Protein AF-A0A9P1M5M7-F1 (afdb_monomer_lite)

Radius of gyration: 21.85 Å; chains: 1; bounding box: 54×43×68 Å

Sequence (202 aa):
MRKALFPLHQNLRLGGKLPSLDMPHHPHPKEWIPYREGVTISRPKGKTGSPSTRVTLHFATETTTTPEAVHPLPHAPRAATTGASPSAAAPPSPPSSQRAHTRTATTSASAPRSAASPCPAPSPGKIPDFKHLLVVFGGPKGIEYAAGNDPELGKMLQEGTKTRELFDHWINVLPGQGSRTIRTEEAMFIGLTALGGLFESS

Structure (mmCIF, N/CA/C/O backbone):
data_AF-A0A9P1M5M7-F1
#
_entry.id   AF-A0A9P1M5M7-F1
#
loop_
_atom_site.group_PDB
_atom_site.id
_atom_site.type_symbol
_atom_site.label_atom_id
_atom_site.label_alt_id
_atom_site.label_comp_id
_atom_site.label_asym_id
_atom_site.label_entity_id
_atom_site.label_seq_id
_atom_site.pdbx_PDB_ins_code
_atom_site.Cartn_x
_atom_site.Cartn_y
_atom_site.Cartn_z
_atom_site.occupancy
_atom_site.B_iso_or_equiv
_atom_site.auth_seq_id
_atom_site.auth_comp_id
_atom_site.auth_asym_id
_atom_site.auth_atom_id
_atom_site.pdbx_PDB_model_num
ATOM 1 N N . MET A 1 1 ? 12.495 6.057 -15.880 1.00 78.81 1 MET A N 1
ATOM 2 C CA . MET A 1 1 ? 11.013 6.114 -15.858 1.00 78.81 1 MET A CA 1
ATOM 3 C C . MET A 1 1 ? 10.432 7.202 -14.956 1.00 78.81 1 MET A C 1
ATOM 5 O O . MET A 1 1 ? 9.621 7.964 -15.457 1.00 78.81 1 MET A O 1
ATOM 9 N N . ARG A 1 2 ? 10.839 7.349 -13.680 1.00 81.06 2 ARG A N 1
ATOM 10 C CA . ARG A 1 2 ? 10.234 8.344 -12.757 1.00 81.06 2 ARG A CA 1
ATOM 11 C C . ARG A 1 2 ? 10.158 9.772 -13.326 1.00 81.06 2 ARG A C 1
ATOM 13 O O . ARG A 1 2 ? 9.088 10.356 -13.305 1.00 81.06 2 ARG A O 1
ATOM 20 N N . LYS A 1 3 ? 11.249 10.276 -13.920 1.00 79.62 3 LYS A N 1
ATOM 21 C CA . LYS A 1 3 ? 11.306 11.612 -14.554 1.00 79.62 3 LYS A CA 1
ATOM 22 C C . LYS A 1 3 ? 10.351 11.795 -15.747 1.00 79.62 3 LYS A C 1
ATOM 24 O O . LYS A 1 3 ? 10.014 12.923 -16.064 1.00 79.62 3 LYS A O 1
ATOM 29 N N . ALA A 1 4 ? 9.978 10.708 -16.426 1.00 79.75 4 ALA A N 1
ATOM 30 C CA . ALA A 1 4 ? 9.105 10.749 -17.600 1.00 79.75 4 ALA A CA 1
ATOM 31 C C . ALA A 1 4 ? 7.619 10.636 -17.222 1.00 79.75 4 ALA A C 1
ATOM 33 O O . ALA A 1 4 ? 6.779 11.224 -17.889 1.00 79.75 4 ALA A O 1
ATOM 34 N N . LEU A 1 5 ? 7.303 9.886 -16.159 1.00 81.75 5 LEU A N 1
ATOM 35 C CA . LEU A 1 5 ? 5.926 9.666 -15.697 1.00 81.75 5 LEU A CA 1
ATOM 36 C C . LEU A 1 5 ? 5.452 10.718 -14.692 1.00 81.75 5 LEU A C 1
ATOM 38 O O . LEU A 1 5 ? 4.265 11.017 -14.637 1.00 81.75 5 LEU A O 1
ATOM 42 N N . PHE A 1 6 ? 6.365 11.267 -13.888 1.00 82.06 6 PHE A N 1
ATOM 43 C CA . PHE A 1 6 ? 6.026 12.197 -12.820 1.00 82.06 6 PHE A CA 1
ATOM 44 C C . PHE A 1 6 ? 6.745 13.530 -13.041 1.00 82.06 6 PHE A C 1
ATOM 46 O O . PHE A 1 6 ? 7.976 13.573 -12.923 1.00 82.06 6 PHE A O 1
ATOM 53 N N . PRO A 1 7 ? 6.013 14.622 -13.341 1.00 84.44 7 PRO A N 1
ATOM 54 C CA . PRO A 1 7 ? 6.603 15.952 -13.317 1.00 84.44 7 PRO A CA 1
ATOM 55 C C . PRO A 1 7 ? 7.120 16.263 -11.908 1.00 84.44 7 PRO A C 1
ATOM 57 O O . PRO A 1 7 ? 6.637 15.719 -10.909 1.00 84.44 7 PRO A O 1
ATOM 60 N N . LEU A 1 8 ? 8.126 17.135 -11.816 1.00 82.25 8 LEU A N 1
ATOM 61 C CA . LEU A 1 8 ? 8.702 17.506 -10.528 1.00 82.25 8 LEU A CA 1
ATOM 62 C C . LEU A 1 8 ? 7.643 18.224 -9.680 1.00 82.25 8 LEU A C 1
ATOM 64 O O . LEU A 1 8 ? 7.280 19.361 -9.959 1.00 82.25 8 LEU A O 1
ATOM 68 N N . HIS A 1 9 ? 7.164 17.553 -8.635 1.00 87.62 9 HIS A N 1
ATOM 69 C CA . HIS A 1 9 ? 6.161 18.090 -7.724 1.00 87.62 9 HIS A CA 1
ATOM 70 C C . HIS A 1 9 ? 6.786 18.423 -6.367 1.00 87.62 9 HIS A C 1
ATOM 72 O O . HIS A 1 9 ? 7.581 17.642 -5.838 1.00 87.62 9 HIS A O 1
ATOM 78 N N . GLN A 1 10 ? 6.389 19.544 -5.757 1.00 89.75 10 GLN A N 1
ATOM 79 C CA . GLN A 1 10 ? 6.934 19.996 -4.471 1.00 89.75 10 GLN A CA 1
ATOM 80 C C . GLN A 1 10 ? 6.769 18.938 -3.366 1.00 89.75 10 GLN A C 1
ATOM 82 O O . GLN A 1 10 ? 7.728 18.645 -2.652 1.00 89.75 10 GLN A O 1
ATOM 87 N N . ASN A 1 11 ? 5.602 18.285 -3.304 1.00 88.06 11 ASN A N 1
ATOM 88 C CA . ASN A 1 11 ? 5.329 17.202 -2.344 1.00 88.06 11 ASN A CA 1
ATOM 89 C C . ASN A 1 11 ? 6.217 15.959 -2.542 1.00 88.06 11 ASN A C 1
ATOM 91 O O . ASN A 1 11 ? 6.407 15.193 -1.605 1.00 88.06 11 ASN A O 1
ATOM 95 N N . LEU A 1 12 ? 6.783 15.754 -3.737 1.00 84.94 12 LEU A N 1
ATOM 96 C CA . LEU A 1 12 ? 7.633 14.600 -4.056 1.00 84.94 12 LEU A CA 1
ATOM 97 C C . LEU A 1 12 ? 9.129 14.946 -4.072 1.00 84.94 12 LEU A C 1
ATOM 99 O O . LEU A 1 12 ? 9.956 14.065 -4.307 1.00 84.94 12 LEU A O 1
ATOM 103 N N . ARG A 1 13 ? 9.504 16.199 -3.770 1.00 86.44 13 ARG A N 1
ATOM 104 C CA . ARG A 1 13 ? 10.898 16.677 -3.802 1.00 86.44 13 ARG A CA 1
ATOM 105 C C . ARG A 1 13 ? 11.839 15.841 -2.931 1.00 86.44 13 ARG A C 1
ATOM 107 O O . ARG A 1 13 ? 13.005 15.675 -3.273 1.00 86.44 13 ARG A O 1
ATOM 114 N N . LEU A 1 14 ? 11.339 15.322 -1.810 1.00 88.00 14 LEU A N 1
ATOM 115 C CA . LEU A 1 14 ? 12.104 14.492 -0.876 1.00 88.00 14 LEU A CA 1
ATOM 116 C C . LEU A 1 14 ? 11.835 12.989 -1.034 1.00 88.00 14 LEU A C 1
ATOM 118 O O . LEU A 1 14 ? 12.429 12.200 -0.306 1.00 88.00 14 LEU A O 1
ATOM 122 N N . GLY A 1 15 ? 11.001 12.570 -1.995 1.00 82.69 15 GLY A N 1
ATOM 123 C CA . GLY A 1 15 ? 10.641 11.160 -2.183 1.00 82.69 15 GLY A CA 1
ATOM 124 C C . GLY A 1 15 ? 11.840 10.258 -2.495 1.00 82.69 15 GLY A C 1
ATOM 125 O O . GLY A 1 15 ? 11.826 9.079 -2.167 1.00 82.69 15 GLY A O 1
ATOM 126 N N . GLY A 1 16 ? 12.919 10.818 -3.054 1.00 81.94 16 GLY A N 1
ATOM 127 C CA . GLY A 1 16 ? 14.178 10.099 -3.277 1.00 81.94 16 GLY A CA 1
ATOM 128 C C . GLY A 1 16 ? 14.981 9.776 -2.009 1.00 81.94 16 GLY A C 1
ATOM 129 O O . GLY A 1 16 ? 15.957 9.047 -2.113 1.00 81.94 16 GLY A O 1
ATOM 130 N N . LYS A 1 17 ? 14.600 10.310 -0.838 1.00 86.62 17 LYS A N 1
ATOM 131 C CA . LYS A 1 17 ? 15.219 9.982 0.460 1.00 86.62 17 LYS A CA 1
ATOM 132 C C . LYS A 1 17 ? 14.562 8.790 1.159 1.00 86.62 17 LYS A C 1
ATOM 134 O O . LYS A 1 17 ? 15.064 8.348 2.187 1.00 86.62 17 LYS A O 1
ATOM 139 N N . LEU A 1 18 ? 13.424 8.320 0.649 1.00 86.56 18 LEU A N 1
ATOM 140 C CA . LEU A 1 18 ? 12.777 7.120 1.166 1.00 86.56 18 LEU A CA 1
ATOM 141 C C . LEU A 1 18 ? 13.664 5.898 0.892 1.00 86.56 18 LEU A C 1
ATOM 143 O O . LEU A 1 18 ? 14.396 5.903 -0.102 1.00 86.56 18 LEU A O 1
ATOM 147 N N . PRO A 1 19 ? 13.602 4.858 1.743 1.00 86.06 19 PRO A N 1
ATOM 148 C CA . PRO A 1 19 ? 14.315 3.617 1.481 1.00 86.06 19 PRO A CA 1
ATOM 149 C C . PRO A 1 19 ? 13.947 3.090 0.091 1.00 86.06 19 PRO A C 1
ATOM 151 O O . PRO A 1 19 ? 12.776 3.061 -0.297 1.00 86.06 19 PRO A O 1
ATOM 154 N N . SER A 1 20 ? 14.966 2.711 -0.676 1.00 83.94 20 SER A N 1
ATOM 155 C CA . SER A 1 20 ? 14.767 2.128 -1.997 1.00 83.94 20 SER A CA 1
ATOM 156 C C . SER A 1 20 ? 14.040 0.794 -1.861 1.00 83.94 20 SER A C 1
ATOM 158 O O . SER A 1 20 ? 14.472 -0.076 -1.111 1.00 83.94 20 SER A O 1
ATOM 160 N N . LEU A 1 21 ? 12.950 0.630 -2.607 1.00 81.75 21 LEU A N 1
ATOM 161 C CA . LEU A 1 21 ? 12.319 -0.670 -2.797 1.00 81.75 21 LEU A CA 1
ATOM 162 C C . LEU A 1 21 ? 13.094 -1.410 -3.882 1.00 81.75 21 LEU A C 1
ATOM 164 O O . LEU A 1 21 ? 12.990 -1.052 -5.059 1.00 81.75 21 LEU A O 1
ATOM 168 N N . ASP A 1 22 ? 13.886 -2.394 -3.476 1.00 80.38 22 ASP A N 1
ATOM 169 C CA . ASP A 1 22 ? 14.553 -3.297 -4.403 1.00 80.38 22 ASP A CA 1
ATOM 170 C C . ASP A 1 22 ? 13.546 -4.358 -4.849 1.00 80.38 22 ASP A C 1
ATOM 172 O O . ASP A 1 22 ? 13.142 -5.230 -4.081 1.00 80.38 22 ASP A O 1
ATOM 176 N N . MET A 1 23 ? 13.021 -4.187 -6.058 1.00 81.94 23 MET A N 1
ATOM 177 C CA . MET A 1 23 ? 11.996 -5.059 -6.618 1.00 81.94 23 MET A CA 1
ATOM 178 C C . MET A 1 23 ? 12.546 -5.719 -7.879 1.00 81.94 23 MET A C 1
ATOM 180 O O . MET A 1 23 ? 13.313 -5.074 -8.585 1.00 81.94 23 MET A O 1
ATOM 184 N N . PRO A 1 24 ? 12.101 -6.930 -8.256 1.00 77.44 24 PRO A N 1
ATOM 185 C CA . PRO A 1 24 ? 12.607 -7.630 -9.446 1.00 77.44 24 PRO A CA 1
ATOM 186 C C . PRO A 1 24 ? 12.514 -6.831 -10.762 1.00 77.44 24 PRO A C 1
ATOM 188 O O . PRO A 1 24 ? 13.262 -7.071 -11.701 1.00 77.44 24 PRO A O 1
ATOM 191 N N . HIS A 1 25 ? 11.601 -5.857 -10.838 1.00 78.38 25 HIS A N 1
ATOM 192 C CA . HIS A 1 25 ? 11.443 -4.945 -11.977 1.00 78.38 25 HIS A CA 1
ATOM 193 C C . HIS A 1 25 ? 12.266 -3.641 -11.854 1.00 78.38 25 HIS A C 1
ATOM 195 O O . HIS A 1 25 ? 12.124 -2.732 -12.675 1.00 78.38 25 HIS A O 1
ATOM 201 N N . HIS A 1 26 ? 13.135 -3.538 -10.845 1.00 82.81 26 HIS A N 1
ATOM 202 C CA . HIS A 1 26 ? 14.138 -2.490 -10.632 1.00 82.81 26 HIS A CA 1
ATOM 203 C C . HIS A 1 26 ? 15.566 -3.056 -10.802 1.00 82.81 26 HIS A C 1
ATOM 205 O O . HIS A 1 26 ? 16.378 -2.929 -9.887 1.00 82.81 26 HIS A O 1
ATOM 211 N N . PRO A 1 27 ? 15.902 -3.666 -11.955 1.00 79.75 27 PRO A N 1
ATOM 212 C CA . PRO A 1 27 ? 17.187 -4.335 -12.125 1.00 79.75 27 PRO A CA 1
ATOM 213 C C . PRO A 1 27 ? 18.348 -3.350 -12.025 1.00 79.75 27 PRO A C 1
ATOM 215 O O . PRO A 1 27 ? 18.258 -2.188 -12.451 1.00 79.75 27 PRO A O 1
ATOM 218 N N . HIS A 1 28 ? 19.488 -3.849 -11.556 1.00 82.44 28 HIS A N 1
ATOM 219 C CA . HIS A 1 28 ? 20.738 -3.123 -11.720 1.00 82.44 28 HIS A CA 1
ATOM 220 C C . HIS A 1 28 ? 21.061 -2.991 -13.227 1.00 82.44 28 HIS A C 1
ATOM 222 O O . HIS A 1 28 ? 20.794 -3.917 -13.989 1.00 82.44 28 HIS A O 1
ATOM 228 N N . PRO A 1 29 ? 21.683 -1.898 -13.719 1.00 81.88 29 PRO A N 1
ATOM 229 C CA . PRO A 1 29 ? 21.939 -1.717 -15.158 1.00 81.88 29 PRO A CA 1
ATOM 230 C C . PRO A 1 29 ? 22.727 -2.840 -15.851 1.00 81.88 29 PRO A C 1
ATOM 232 O O . PRO A 1 29 ? 22.650 -2.981 -17.067 1.00 81.88 29 PRO A O 1
ATOM 235 N N . LYS A 1 30 ? 23.507 -3.608 -15.082 1.00 84.50 30 LYS A N 1
ATOM 236 C CA . LYS A 1 30 ? 24.303 -4.750 -15.565 1.00 84.50 30 LYS A CA 1
ATOM 237 C C . LYS A 1 30 ? 23.548 -6.081 -15.530 1.00 84.50 30 LYS A C 1
ATOM 239 O O . LYS A 1 30 ? 24.050 -7.066 -16.051 1.00 84.50 30 LYS A O 1
ATOM 244 N N . GLU A 1 31 ? 22.397 -6.118 -14.877 1.00 86.25 31 GLU A N 1
ATOM 245 C CA . GLU A 1 31 ? 21.597 -7.320 -14.715 1.00 86.25 31 GLU A CA 1
ATOM 246 C C . GLU A 1 31 ? 20.654 -7.470 -15.907 1.00 86.25 31 GLU A C 1
ATOM 248 O O . GLU A 1 31 ? 19.926 -6.542 -16.291 1.00 86.25 31 GLU A O 1
ATOM 253 N N . TRP A 1 32 ? 20.678 -8.647 -16.523 1.00 85.94 32 TRP A N 1
ATOM 254 C CA . TRP A 1 32 ? 19.699 -8.979 -17.538 1.00 85.94 32 TRP A CA 1
ATOM 255 C C . TRP A 1 32 ? 18.431 -9.531 -16.892 1.00 85.94 32 TRP A C 1
ATOM 257 O O . TRP A 1 32 ? 18.488 -10.405 -16.033 1.00 85.94 32 TRP A O 1
ATOM 267 N N . ILE A 1 33 ? 17.284 -9.020 -17.344 1.00 85.81 33 ILE A N 1
ATOM 268 C CA . ILE A 1 33 ? 15.970 -9.539 -16.974 1.00 85.81 33 ILE A CA 1
ATOM 269 C C . ILE A 1 33 ? 15.095 -9.611 -18.232 1.00 85.81 33 ILE A C 1
ATOM 271 O O . ILE A 1 33 ? 15.141 -8.675 -19.044 1.00 85.81 33 ILE A O 1
ATOM 275 N N . PRO A 1 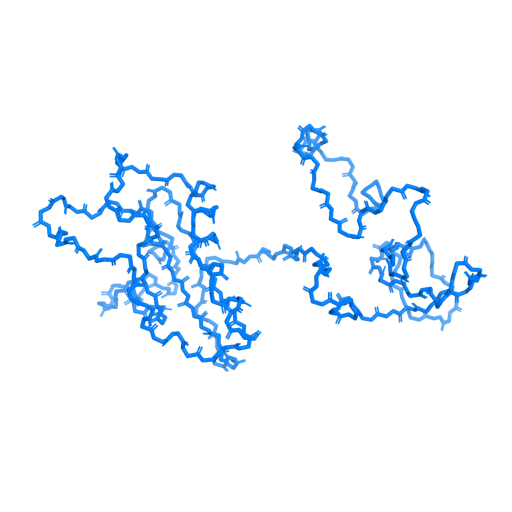34 ? 14.293 -10.678 -18.390 1.00 86.12 34 PRO A N 1
ATOM 276 C CA . PRO A 1 34 ? 13.466 -10.893 -19.577 1.00 86.12 34 PRO A CA 1
ATOM 277 C C . PRO A 1 34 ? 12.271 -9.938 -19.649 1.00 86.12 34 PRO A C 1
ATOM 279 O O . PRO A 1 34 ? 11.802 -9.629 -20.738 1.00 86.12 34 PRO A O 1
ATOM 282 N N . TYR A 1 35 ? 11.786 -9.429 -18.515 1.00 86.75 35 TYR A N 1
ATOM 283 C CA . TYR A 1 35 ? 10.668 -8.485 -18.465 1.00 86.75 35 TYR A CA 1
ATOM 284 C C . TYR A 1 35 ? 11.143 -7.126 -17.977 1.00 86.75 35 TYR A C 1
ATOM 286 O O . TYR A 1 35 ? 11.762 -7.032 -16.922 1.00 86.75 35 TYR A O 1
ATOM 294 N N . ARG A 1 36 ? 10.853 -6.059 -18.723 1.00 86.62 36 ARG A N 1
ATOM 295 C CA . ARG A 1 36 ? 11.263 -4.694 -18.372 1.00 86.62 36 ARG A CA 1
ATOM 296 C C . ARG A 1 36 ? 10.111 -3.720 -18.513 1.00 86.62 36 ARG A C 1
ATOM 298 O O . ARG A 1 36 ? 9.317 -3.796 -19.443 1.00 86.62 36 ARG A O 1
ATOM 305 N N . GLU A 1 37 ? 10.075 -2.753 -17.612 1.00 87.25 37 GLU A N 1
ATOM 306 C CA . GLU A 1 37 ? 9.127 -1.649 -17.675 1.00 87.25 37 GLU A CA 1
ATOM 307 C C . GLU A 1 37 ? 9.673 -0.532 -18.578 1.00 87.25 37 GLU A C 1
ATOM 309 O O . GLU A 1 37 ? 10.835 -0.122 -18.476 1.00 87.25 37 GLU A O 1
ATOM 314 N N . GLY A 1 38 ? 8.822 -0.034 -19.470 1.00 87.31 38 GLY A N 1
ATOM 315 C CA . GLY A 1 38 ? 9.121 1.017 -20.434 1.00 87.31 38 GLY A CA 1
ATOM 316 C C . GLY A 1 38 ? 8.071 2.124 -20.426 1.00 87.31 38 GLY A C 1
ATOM 317 O O . GLY A 1 38 ? 6.992 1.992 -19.852 1.00 87.31 38 GLY A O 1
ATOM 318 N N . VAL A 1 39 ? 8.394 3.245 -21.073 1.00 87.31 39 VAL A N 1
ATOM 319 C CA . VAL A 1 39 ? 7.461 4.358 -21.294 1.00 87.31 39 VAL A CA 1
ATOM 320 C C . VAL A 1 39 ? 7.464 4.706 -22.774 1.00 87.31 39 VAL A C 1
ATOM 322 O O . VAL A 1 39 ? 8.525 4.859 -23.377 1.00 87.31 39 VAL A O 1
ATOM 325 N N . THR A 1 40 ? 6.282 4.846 -23.364 1.00 85.06 40 THR A N 1
ATOM 326 C CA . THR A 1 40 ? 6.131 5.257 -24.764 1.00 85.06 40 THR A CA 1
ATOM 327 C C . THR A 1 40 ? 6.568 6.716 -24.951 1.00 85.06 40 THR A C 1
ATOM 329 O O . THR A 1 40 ? 6.046 7.599 -24.268 1.00 85.06 40 THR A O 1
ATOM 332 N N . ILE A 1 41 ? 7.480 6.990 -25.887 1.00 79.69 41 ILE A N 1
ATOM 333 C CA . ILE A 1 41 ? 8.063 8.333 -26.097 1.00 79.69 41 ILE A CA 1
ATOM 334 C C . ILE A 1 41 ? 7.267 9.146 -27.130 1.00 79.69 41 ILE A C 1
ATOM 336 O O . ILE A 1 41 ? 7.089 10.350 -26.974 1.00 79.69 41 ILE A O 1
ATOM 340 N N . SER A 1 42 ? 6.755 8.502 -28.180 1.00 69.75 42 SER A N 1
ATOM 341 C CA . SER A 1 42 ? 5.966 9.155 -29.227 1.00 69.75 42 SER A CA 1
ATOM 342 C C . SER A 1 42 ? 5.033 8.163 -29.921 1.00 69.75 42 SER A C 1
ATOM 344 O O . SER A 1 42 ? 5.255 6.951 -29.893 1.00 69.75 42 SER A O 1
ATOM 346 N N . ARG A 1 43 ? 3.961 8.678 -30.534 1.00 65.25 43 ARG A N 1
ATOM 347 C CA . ARG A 1 43 ? 3.011 7.871 -31.306 1.00 65.25 43 ARG A CA 1
ATOM 348 C C . ARG A 1 43 ? 3.465 7.798 -32.770 1.00 65.25 43 ARG A C 1
ATOM 350 O O . ARG A 1 43 ? 3.452 8.831 -33.440 1.00 65.25 43 ARG A O 1
ATOM 357 N N . PRO A 1 44 ? 3.811 6.618 -33.312 1.00 61.06 44 PRO A N 1
ATOM 358 C CA . PRO A 1 44 ? 3.983 6.472 -34.754 1.00 61.06 44 PRO A CA 1
ATOM 359 C C . PRO A 1 44 ? 2.630 6.647 -35.468 1.00 61.06 44 PRO A C 1
ATOM 361 O O . PRO A 1 44 ? 1.596 6.165 -34.990 1.00 61.06 44 PRO A O 1
ATOM 364 N N . LYS A 1 45 ? 2.621 7.353 -36.610 1.00 56.78 45 LYS A N 1
ATOM 365 C CA . LYS A 1 45 ? 1.406 7.574 -37.419 1.00 56.78 45 LYS A CA 1
ATOM 366 C C . LYS A 1 45 ? 0.750 6.224 -37.755 1.00 56.78 45 LYS A C 1
ATOM 368 O O . LYS A 1 45 ? 1.418 5.325 -38.250 1.00 56.78 45 LYS A O 1
ATOM 373 N N . GLY A 1 46 ? -0.548 6.089 -37.475 1.00 59.12 46 GLY A N 1
ATOM 374 C CA . GLY A 1 46 ? -1.344 4.904 -37.830 1.00 59.12 46 GLY A CA 1
ATOM 375 C C . GLY A 1 46 ? -1.439 3.790 -36.778 1.00 59.12 46 GLY A C 1
ATOM 376 O O . GLY A 1 46 ? -2.194 2.850 -36.995 1.00 59.12 46 GLY A O 1
ATOM 377 N N . LYS A 1 47 ? -0.751 3.879 -35.627 1.00 62.06 47 LYS A N 1
ATOM 378 C CA . LYS A 1 47 ? -0.902 2.902 -34.523 1.00 62.06 47 LYS A CA 1
ATOM 379 C C . LYS A 1 47 ? -1.677 3.475 -33.335 1.00 62.06 47 LYS A C 1
ATOM 381 O O . LYS A 1 47 ? -1.679 4.687 -33.110 1.00 62.06 47 LYS A O 1
ATOM 386 N N . THR A 1 48 ? -2.355 2.615 -32.580 1.00 57.03 48 THR A N 1
ATOM 387 C CA . THR A 1 48 ? -3.027 2.932 -31.310 1.00 57.03 48 THR A CA 1
ATOM 388 C C . THR A 1 48 ? -2.015 2.953 -30.161 1.00 57.03 48 THR A C 1
ATOM 390 O O . THR A 1 48 ? -1.273 1.995 -29.977 1.00 57.03 48 THR A O 1
ATOM 393 N N . GLY A 1 49 ? -1.958 4.054 -29.406 1.00 59.66 49 GLY A N 1
ATOM 394 C CA . GLY A 1 49 ? -1.091 4.209 -28.231 1.00 59.66 49 GLY A CA 1
ATOM 395 C C . GLY A 1 49 ? -0.916 5.678 -27.843 1.00 59.66 49 GLY A C 1
ATOM 396 O O . GLY A 1 49 ? -0.616 6.514 -28.699 1.00 59.66 49 GLY A O 1
ATOM 397 N N . SER A 1 50 ? -1.138 6.007 -26.571 1.00 64.44 50 SER A N 1
ATOM 398 C CA . SER A 1 50 ? -0.901 7.346 -26.019 1.00 64.44 50 SER A CA 1
ATOM 399 C C . SER A 1 50 ? 0.578 7.524 -25.654 1.00 64.44 50 SER A C 1
ATOM 401 O O . SER A 1 50 ? 1.163 6.597 -25.095 1.00 64.44 50 SER A O 1
ATOM 403 N N . PRO A 1 51 ? 1.203 8.684 -25.931 1.00 72.94 51 PRO A N 1
ATOM 404 C CA . PRO A 1 51 ? 2.524 8.997 -25.387 1.00 72.94 51 PRO A CA 1
ATOM 405 C C . PRO A 1 51 ? 2.487 9.004 -23.849 1.00 72.94 51 PRO A C 1
ATOM 407 O O . PRO A 1 51 ? 1.425 9.167 -23.250 1.00 72.94 51 PRO A O 1
ATOM 410 N N . SER A 1 52 ? 3.646 8.817 -23.212 1.00 78.69 52 SER A N 1
ATOM 411 C CA . SER A 1 52 ? 3.792 8.765 -21.747 1.00 78.69 52 SER A CA 1
ATOM 412 C C . SER A 1 52 ? 3.026 7.632 -21.043 1.00 78.69 52 SER A C 1
ATOM 414 O O . SER A 1 52 ? 2.757 7.712 -19.847 1.00 78.69 52 SER A O 1
ATOM 416 N N . THR A 1 53 ? 2.717 6.548 -21.755 1.00 83.25 53 THR A N 1
ATOM 417 C CA . THR A 1 53 ? 2.083 5.346 -21.196 1.00 83.25 53 THR A CA 1
ATOM 418 C C . THR A 1 53 ? 3.146 4.353 -20.731 1.00 83.25 53 THR A C 1
ATOM 420 O O . THR A 1 53 ? 4.109 4.092 -21.457 1.00 83.25 53 THR A O 1
ATOM 423 N N . ARG A 1 54 ? 2.978 3.787 -19.528 1.00 85.44 54 ARG A N 1
ATOM 424 C CA . ARG A 1 54 ? 3.820 2.690 -19.025 1.00 85.44 54 ARG A CA 1
ATOM 425 C C . ARG A 1 54 ? 3.444 1.381 -19.724 1.00 85.44 54 ARG A C 1
ATOM 427 O O . ARG A 1 54 ? 2.261 1.066 -19.817 1.00 85.44 54 ARG A O 1
ATOM 434 N N . VAL A 1 55 ? 4.440 0.635 -20.189 1.00 86.69 55 VAL A N 1
ATOM 435 C CA . VAL A 1 55 ? 4.275 -0.654 -20.877 1.00 86.69 55 VAL A CA 1
ATOM 436 C C . VAL A 1 55 ? 5.259 -1.683 -20.329 1.00 86.69 55 VAL A C 1
ATOM 438 O O . VAL A 1 55 ? 6.402 -1.337 -20.032 1.00 86.69 55 VAL A O 1
ATOM 441 N N . THR A 1 56 ? 4.836 -2.942 -20.245 1.00 88.62 56 THR A N 1
ATOM 442 C CA . THR A 1 56 ? 5.713 -4.070 -19.910 1.00 88.62 56 THR A CA 1
ATOM 443 C C . THR A 1 56 ? 6.210 -4.708 -21.206 1.00 88.62 56 THR A C 1
ATOM 445 O O . THR A 1 56 ? 5.425 -5.008 -22.106 1.00 88.62 56 THR A O 1
ATOM 448 N N . LEU A 1 57 ? 7.524 -4.876 -21.321 1.00 88.06 57 LEU A N 1
ATOM 449 C CA . LEU A 1 57 ? 8.203 -5.409 -22.498 1.00 88.06 57 LEU A CA 1
ATOM 450 C C . LEU A 1 57 ? 8.850 -6.752 -22.168 1.00 88.06 57 LEU A C 1
ATOM 452 O O . LEU A 1 57 ? 9.548 -6.859 -21.160 1.00 88.06 57 LEU A O 1
ATOM 456 N N . HIS A 1 58 ? 8.654 -7.740 -23.036 1.00 88.69 58 HIS A N 1
ATOM 457 C CA . HIS A 1 58 ? 9.300 -9.044 -22.965 1.00 88.69 58 HIS A CA 1
ATOM 458 C C . HIS A 1 58 ? 10.445 -9.143 -23.983 1.00 88.69 58 HIS A C 1
ATOM 460 O O . HIS A 1 58 ? 10.274 -8.874 -25.174 1.00 88.69 58 HIS A O 1
ATOM 466 N N . PHE A 1 59 ? 11.612 -9.546 -23.494 1.00 88.44 59 PHE A N 1
ATOM 467 C CA . PHE A 1 59 ? 12.817 -9.846 -24.251 1.00 88.44 59 PHE A CA 1
ATOM 468 C C . PHE A 1 59 ? 13.051 -11.353 -24.175 1.00 88.44 59 PHE A C 1
ATOM 470 O O . PHE A 1 59 ? 13.374 -11.871 -23.108 1.00 88.44 59 PHE A O 1
ATOM 477 N N . ALA A 1 60 ? 12.910 -12.051 -25.303 1.00 86.56 60 ALA A N 1
ATOM 478 C CA . ALA A 1 60 ? 13.085 -13.503 -25.351 1.00 86.56 60 ALA A CA 1
ATOM 479 C C . ALA A 1 60 ? 14.514 -13.936 -24.971 1.00 86.56 60 ALA A C 1
ATOM 481 O O . ALA A 1 60 ? 14.711 -14.992 -24.378 1.00 86.56 60 ALA A O 1
ATOM 482 N N . THR A 1 61 ? 15.512 -13.112 -25.302 1.00 87.44 61 THR A N 1
ATOM 483 C CA . THR A 1 61 ? 16.938 -13.343 -25.028 1.00 87.44 61 THR A CA 1
ATOM 484 C C . THR A 1 61 ? 17.678 -12.026 -24.774 1.00 87.44 61 THR A C 1
ATOM 486 O O . THR A 1 61 ? 17.206 -10.951 -25.152 1.00 87.44 61 THR A O 1
ATOM 489 N N . GLU A 1 62 ? 18.888 -12.101 -24.210 1.00 85.19 62 GLU A N 1
ATOM 490 C CA . GLU A 1 62 ? 19.819 -10.964 -24.057 1.00 85.19 62 GLU A CA 1
ATOM 491 C C . GLU A 1 62 ? 20.098 -10.205 -25.357 1.00 85.19 62 GLU A C 1
ATOM 493 O O . GLU A 1 62 ? 20.295 -8.992 -25.347 1.00 85.19 62 GLU A O 1
ATOM 498 N N . THR A 1 63 ? 20.072 -10.910 -26.485 1.00 87.62 63 THR A N 1
ATOM 499 C CA . THR A 1 63 ? 20.367 -10.369 -27.814 1.00 87.62 63 THR A CA 1
ATOM 500 C C . THR A 1 63 ? 19.132 -9.849 -28.551 1.00 87.62 63 THR A C 1
ATOM 502 O O . THR A 1 63 ? 19.251 -9.363 -29.676 1.00 87.62 63 THR A O 1
ATOM 505 N N . THR A 1 64 ? 17.941 -9.940 -27.950 1.00 85.75 64 THR A N 1
ATOM 506 C CA . THR A 1 64 ? 16.692 -9.513 -28.589 1.00 85.75 64 THR A CA 1
ATOM 507 C C . THR A 1 64 ? 16.687 -7.998 -28.812 1.00 85.75 64 THR A C 1
ATOM 509 O O . THR A 1 64 ? 16.708 -7.213 -27.867 1.00 85.75 64 THR A O 1
ATOM 512 N N . THR A 1 65 ? 16.609 -7.576 -30.075 1.00 82.56 65 THR A N 1
ATOM 513 C CA . THR A 1 65 ? 16.591 -6.156 -30.472 1.00 82.56 65 THR A CA 1
ATOM 514 C C . THR A 1 65 ? 15.186 -5.558 -30.527 1.00 82.56 65 THR A C 1
ATOM 516 O O . THR A 1 65 ? 15.027 -4.346 -30.390 1.00 82.56 65 THR A O 1
ATOM 519 N N . THR A 1 66 ? 14.161 -6.392 -30.718 1.00 85.81 66 THR A N 1
ATOM 520 C CA . THR A 1 66 ? 12.758 -5.973 -30.834 1.00 85.81 66 THR A CA 1
ATOM 521 C C . THR A 1 66 ? 11.909 -6.696 -29.786 1.00 85.81 66 THR A C 1
ATOM 523 O O . THR A 1 66 ? 11.551 -7.854 -29.981 1.00 85.81 66 THR A O 1
ATOM 526 N N . PRO A 1 67 ? 11.624 -6.055 -28.639 1.00 87.31 67 PRO A N 1
ATOM 527 C CA . PRO A 1 67 ? 10.823 -6.673 -27.592 1.00 87.31 67 PRO A CA 1
ATOM 528 C C . PRO A 1 67 ? 9.328 -6.662 -27.927 1.00 87.31 67 PRO A C 1
ATOM 530 O O . PRO A 1 67 ? 8.837 -5.780 -28.637 1.00 87.31 67 PRO A O 1
ATOM 533 N N . GLU A 1 68 ? 8.595 -7.608 -27.345 1.00 87.62 68 GLU A N 1
ATOM 534 C CA . GLU A 1 68 ? 7.137 -7.699 -27.450 1.00 87.62 68 GLU A CA 1
ATOM 535 C C . GLU A 1 68 ? 6.461 -6.962 -26.286 1.00 87.62 68 GLU A C 1
ATOM 537 O O . GLU A 1 68 ? 6.891 -7.068 -25.137 1.00 87.62 68 GLU A O 1
ATOM 542 N N . ALA A 1 69 ? 5.397 -6.205 -26.568 1.00 85.44 69 ALA A N 1
ATOM 543 C CA . ALA A 1 69 ? 4.592 -5.570 -25.528 1.00 85.44 69 ALA A CA 1
ATOM 544 C C . ALA A 1 69 ? 3.602 -6.584 -24.944 1.00 85.44 69 ALA A C 1
ATOM 546 O O . ALA A 1 69 ? 2.743 -7.092 -25.661 1.00 85.44 69 ALA A O 1
ATOM 547 N N . VAL A 1 70 ? 3.710 -6.848 -23.643 1.00 84.69 70 VAL A N 1
ATOM 548 C CA . VAL A 1 70 ? 2.931 -7.876 -22.940 1.00 84.69 70 VAL A CA 1
ATOM 549 C C . VAL A 1 70 ? 2.061 -7.272 -21.838 1.00 84.69 70 VAL A C 1
ATOM 551 O O . VAL A 1 70 ? 2.238 -6.122 -21.429 1.00 84.69 70 VAL A O 1
ATOM 554 N N . HIS A 1 71 ? 1.094 -8.052 -21.352 1.00 77.00 71 HIS A N 1
ATOM 555 C CA . HIS A 1 71 ? 0.223 -7.633 -20.260 1.00 77.00 71 HIS A CA 1
ATOM 556 C C . HIS A 1 71 ? 1.002 -7.574 -18.921 1.00 77.00 71 HIS A C 1
ATOM 558 O O . HIS A 1 71 ? 1.770 -8.486 -18.631 1.00 77.00 71 HI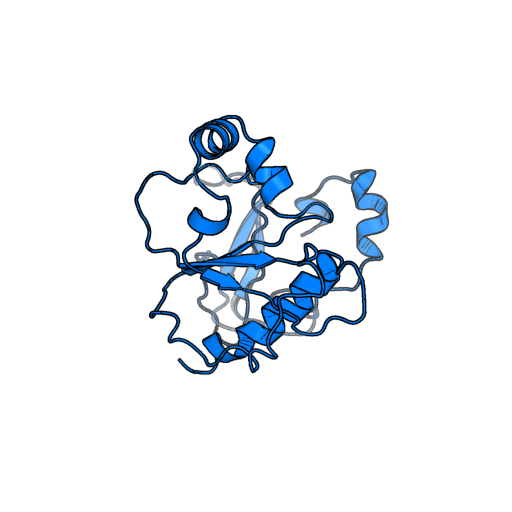S A O 1
ATOM 564 N N . PRO A 1 72 ? 0.784 -6.560 -18.058 1.00 69.06 72 PRO A N 1
ATOM 565 C CA . PRO A 1 72 ? 1.533 -6.366 -16.802 1.00 69.06 72 PRO A CA 1
ATOM 566 C C . PRO A 1 72 ? 1.212 -7.357 -15.657 1.00 69.06 72 PRO A C 1
ATOM 568 O O . PRO A 1 72 ? 1.795 -7.263 -14.576 1.00 69.06 72 PRO A O 1
ATOM 571 N N . LEU A 1 73 ? 0.273 -8.291 -15.854 1.00 61.16 73 LEU A N 1
ATOM 572 C CA . LEU A 1 73 ? -0.074 -9.328 -14.861 1.00 61.16 73 LEU A CA 1
ATOM 573 C C . LEU A 1 73 ? 0.825 -10.557 -15.068 1.00 61.16 73 LEU A C 1
ATOM 575 O O . LEU A 1 73 ? 1.284 -10.778 -16.184 1.00 61.16 73 LEU A O 1
ATOM 579 N N . PRO A 1 74 ? 1.139 -11.329 -14.014 1.00 54.41 74 PRO A N 1
ATOM 580 C CA . PRO A 1 74 ? 2.456 -11.932 -13.882 1.00 54.41 74 PRO A CA 1
ATOM 581 C C . PRO A 1 74 ? 2.679 -13.052 -14.902 1.00 54.41 74 PRO A C 1
ATOM 583 O O . PRO A 1 74 ? 2.088 -14.123 -14.817 1.00 54.41 74 PRO A O 1
ATOM 586 N N . HIS A 1 75 ? 3.593 -12.806 -15.838 1.00 48.97 75 HIS A N 1
ATOM 587 C CA . HIS A 1 75 ? 4.275 -13.847 -16.614 1.00 48.97 75 HIS A CA 1
ATOM 588 C C . HIS A 1 75 ? 5.605 -14.268 -15.964 1.00 48.97 75 HIS A C 1
ATOM 590 O O . HIS A 1 75 ? 6.347 -15.079 -16.514 1.00 48.97 75 HIS A O 1
ATOM 596 N N . ALA A 1 76 ? 5.916 -13.713 -14.790 1.00 43.72 76 ALA A N 1
ATOM 597 C CA . ALA A 1 76 ? 7.102 -14.044 -14.020 1.00 43.72 76 ALA A CA 1
ATOM 598 C C . ALA A 1 76 ? 6.810 -15.221 -13.062 1.00 43.72 76 ALA A C 1
ATOM 600 O O . ALA A 1 76 ? 5.677 -15.343 -12.585 1.00 43.72 76 ALA A O 1
ATOM 601 N N . PRO A 1 77 ? 7.796 -16.096 -12.768 1.00 44.66 77 PRO A N 1
ATOM 602 C CA . PRO A 1 77 ? 7.628 -17.162 -11.781 1.00 44.66 77 PRO A CA 1
ATOM 603 C C . PRO A 1 77 ? 7.155 -16.571 -10.448 1.00 44.66 77 PRO A C 1
ATOM 605 O O . PRO A 1 77 ? 7.493 -15.435 -10.131 1.00 44.66 77 PRO A O 1
ATOM 608 N N . ARG A 1 78 ? 6.401 -17.346 -9.657 1.00 44.47 78 ARG A N 1
ATOM 609 C CA . ARG A 1 78 ? 5.742 -16.959 -8.385 1.00 44.47 78 ARG A CA 1
ATOM 610 C C . ARG A 1 78 ? 6.646 -16.200 -7.381 1.00 44.47 78 ARG A C 1
ATOM 612 O O . ARG A 1 78 ? 6.131 -15.564 -6.473 1.00 44.47 78 ARG A O 1
ATOM 619 N N . ALA A 1 79 ? 7.967 -16.227 -7.575 1.00 41.66 79 ALA A N 1
ATOM 620 C CA . ALA A 1 79 ? 8.983 -15.489 -6.823 1.00 41.66 79 ALA A CA 1
ATOM 621 C C . ALA A 1 79 ? 9.215 -14.020 -7.263 1.00 41.66 79 ALA A C 1
ATOM 623 O O . ALA A 1 79 ? 9.890 -13.277 -6.556 1.00 41.66 79 ALA A O 1
ATOM 624 N N . ALA A 1 80 ? 8.693 -13.575 -8.409 1.00 49.44 80 ALA A N 1
ATOM 625 C CA . ALA A 1 80 ? 8.946 -12.245 -8.961 1.00 49.44 80 ALA A CA 1
ATOM 626 C C . ALA A 1 80 ? 7.690 -11.359 -8.902 1.00 49.44 80 ALA A C 1
ATOM 628 O O . ALA A 1 80 ? 6.888 -11.296 -9.834 1.00 49.44 80 ALA A O 1
ATOM 629 N N . THR A 1 81 ? 7.520 -10.648 -7.789 1.00 54.50 81 THR A N 1
ATOM 630 C CA . THR A 1 81 ? 6.420 -9.693 -7.594 1.00 54.50 81 THR A CA 1
ATOM 631 C C . THR A 1 81 ? 6.615 -8.451 -8.476 1.00 54.50 81 THR A C 1
ATOM 633 O O . THR A 1 81 ? 7.607 -7.730 -8.350 1.00 54.50 81 THR A O 1
ATOM 636 N N . THR A 1 82 ? 5.647 -8.138 -9.342 1.00 51.62 82 THR A N 1
ATOM 637 C CA . THR A 1 82 ? 5.688 -6.992 -10.279 1.00 51.62 82 THR A CA 1
ATOM 638 C C . THR A 1 82 ? 5.340 -5.635 -9.643 1.00 51.62 82 THR A C 1
ATOM 640 O O . THR A 1 82 ? 5.113 -4.651 -10.342 1.00 51.62 82 THR A O 1
ATOM 643 N N . GLY A 1 83 ? 5.359 -5.535 -8.310 1.00 54.19 83 GLY A N 1
ATOM 644 C CA . GLY A 1 83 ? 4.967 -4.319 -7.592 1.00 54.19 83 GLY A CA 1
ATOM 645 C C . GLY A 1 83 ? 3.474 -4.240 -7.296 1.00 54.19 83 GLY A C 1
ATOM 646 O O . GLY A 1 83 ? 2.671 -5.026 -7.792 1.00 54.19 83 GLY A O 1
ATOM 647 N N . ALA A 1 84 ? 3.102 -3.279 -6.453 1.00 59.41 84 ALA A N 1
ATOM 648 C CA . ALA A 1 84 ? 1.708 -2.958 -6.169 1.00 59.41 84 ALA A CA 1
ATOM 649 C C . ALA A 1 84 ? 1.237 -1.812 -7.076 1.00 59.41 84 ALA A C 1
ATOM 651 O O . ALA A 1 84 ? 1.971 -0.848 -7.307 1.00 59.41 84 ALA A O 1
ATOM 652 N N . SER A 1 85 ? 0.000 -1.896 -7.568 1.00 59.62 85 SER A N 1
ATOM 653 C CA . SER A 1 85 ? -0.638 -0.776 -8.264 1.00 59.62 85 SER A CA 1
ATOM 654 C C . SER A 1 85 ? -1.364 0.100 -7.242 1.00 59.62 85 SER A C 1
ATOM 656 O O . SER A 1 85 ? -2.288 -0.393 -6.592 1.00 59.62 85 SER A O 1
ATOM 658 N N . PRO A 1 86 ? -0.971 1.374 -7.064 1.00 55.75 86 PRO A N 1
ATOM 659 C CA . PRO A 1 86 ? -1.703 2.269 -6.186 1.00 55.75 86 PRO A CA 1
ATOM 660 C C . PRO A 1 86 ? -3.074 2.558 -6.800 1.00 55.75 86 PRO A C 1
ATOM 662 O O . PRO A 1 86 ? -3.171 2.936 -7.966 1.00 55.75 86 PRO A O 1
ATOM 665 N N . SER A 1 87 ? -4.126 2.405 -6.002 1.00 46.97 87 SER A N 1
ATOM 666 C CA . SER A 1 87 ? -5.475 2.833 -6.357 1.00 46.97 87 SER A CA 1
ATOM 667 C C . SER A 1 87 ? -5.941 3.844 -5.323 1.00 46.97 87 SER A C 1
ATOM 669 O O . SER A 1 87 ? -5.956 3.545 -4.130 1.00 46.97 87 SER A O 1
ATOM 671 N N . ALA A 1 88 ? -6.322 5.040 -5.772 1.00 42.97 88 ALA A N 1
ATOM 672 C CA . ALA A 1 88 ? -7.071 5.958 -4.929 1.00 42.97 88 ALA A CA 1
ATOM 673 C C . ALA A 1 88 ? -8.499 5.412 -4.823 1.00 42.97 88 ALA A C 1
ATOM 675 O O . ALA A 1 88 ? -9.231 5.393 -5.809 1.00 42.97 88 ALA A O 1
ATOM 676 N N . ALA A 1 89 ? -8.865 4.906 -3.650 1.00 46.81 89 ALA A N 1
ATOM 677 C CA . ALA A 1 89 ? -10.235 4.520 -3.354 1.00 46.81 89 ALA A CA 1
ATOM 678 C C . ALA A 1 89 ? -10.929 5.670 -2.611 1.00 46.81 89 ALA A C 1
ATOM 680 O O . ALA A 1 89 ? -10.323 6.310 -1.748 1.00 46.81 89 ALA A O 1
ATOM 681 N N . ALA A 1 90 ? -12.198 5.915 -2.941 1.00 46.62 90 ALA A N 1
ATOM 682 C CA . ALA A 1 90 ? -13.111 6.634 -2.055 1.00 46.62 90 ALA A CA 1
ATOM 683 C C . ALA A 1 90 ? -13.193 5.894 -0.694 1.00 46.62 90 ALA A C 1
ATOM 685 O O . ALA A 1 90 ? -12.779 4.727 -0.626 1.00 46.62 90 ALA A O 1
ATOM 686 N N . PRO A 1 91 ? -13.687 6.520 0.398 1.00 49.19 91 PRO A N 1
ATOM 687 C CA . PRO A 1 91 ? -14.058 5.777 1.611 1.00 49.19 91 PRO A CA 1
ATOM 688 C C . PRO A 1 91 ? -14.857 4.519 1.236 1.00 49.19 91 PRO A C 1
ATOM 690 O O . PRO A 1 91 ? -15.492 4.529 0.183 1.00 49.19 91 PRO A O 1
ATOM 693 N N . PRO A 1 92 ? -14.750 3.419 2.006 1.00 48.88 92 PRO A N 1
ATOM 694 C CA . PRO A 1 92 ? -15.116 2.083 1.543 1.00 48.88 92 PRO A CA 1
ATOM 695 C C . PRO A 1 92 ? -16.607 1.976 1.201 1.00 48.88 92 PRO A C 1
ATOM 697 O O . PRO A 1 92 ? -17.395 1.483 1.990 1.00 48.88 92 PRO A O 1
ATOM 700 N N . SER A 1 93 ? -16.998 2.386 0.001 1.00 41.72 93 SER A N 1
ATOM 701 C CA . SER A 1 93 ? -18.340 2.187 -0.523 1.00 41.72 93 SER A CA 1
ATOM 702 C C . SER A 1 93 ? -18.541 0.679 -0.684 1.00 41.72 93 SER A C 1
ATOM 704 O O . SER A 1 93 ? -17.592 -0.020 -1.072 1.00 41.72 93 SER A O 1
ATOM 706 N N . PRO A 1 94 ? -19.722 0.126 -0.380 1.00 39.06 94 PRO A N 1
ATOM 707 C CA . PRO A 1 94 ? -19.985 -1.273 -0.677 1.00 39.06 94 PRO A CA 1
ATOM 708 C C . PRO A 1 94 ? -19.840 -1.483 -2.195 1.00 39.06 94 PRO A C 1
ATOM 710 O O . PRO A 1 94 ? -20.559 -0.845 -2.964 1.00 39.06 94 PRO A O 1
ATOM 713 N N . PRO A 1 95 ? -18.921 -2.341 -2.684 1.00 38.59 95 PRO A N 1
ATOM 714 C CA . PRO A 1 95 ? -18.905 -2.649 -4.101 1.00 38.59 95 PRO A CA 1
ATOM 715 C C . PRO A 1 95 ? -20.173 -3.434 -4.437 1.00 38.59 95 PRO A C 1
ATOM 717 O O . PRO A 1 95 ? -20.491 -4.441 -3.800 1.00 38.59 95 PRO A O 1
ATOM 720 N N . SER A 1 96 ? -20.879 -2.975 -5.466 1.00 35.91 96 SER A N 1
ATOM 721 C CA . SER A 1 96 ? -21.946 -3.721 -6.119 1.00 35.91 96 SER A CA 1
ATOM 722 C C . SER A 1 96 ? -21.459 -5.130 -6.462 1.00 35.91 96 SER A C 1
ATOM 724 O O . SER A 1 96 ? -20.383 -5.304 -7.038 1.00 35.91 96 SER A O 1
ATOM 726 N N . SER A 1 97 ? -22.263 -6.122 -6.087 1.00 38.47 97 SER A N 1
ATOM 727 C CA . SER A 1 97 ? -22.078 -7.554 -6.318 1.00 38.47 97 SER A CA 1
ATOM 728 C C . SER A 1 97 ? -21.425 -7.882 -7.669 1.00 38.47 97 SER A C 1
ATOM 730 O O . SER A 1 97 ? -22.088 -7.747 -8.692 1.00 38.47 97 SER A O 1
ATOM 732 N N . GLN A 1 98 ? -20.160 -8.326 -7.679 1.00 30.95 98 GLN A N 1
ATOM 733 C CA . GLN A 1 98 ? -19.575 -9.262 -8.667 1.00 30.95 98 GLN A CA 1
ATOM 734 C C . GLN A 1 98 ? -18.046 -9.392 -8.503 1.00 30.95 98 GLN A C 1
ATOM 736 O O . GLN A 1 98 ? -17.266 -9.021 -9.373 1.00 30.95 98 GLN A O 1
ATOM 741 N N . ARG A 1 99 ? -17.584 -9.958 -7.384 1.00 34.09 99 ARG A N 1
ATOM 742 C CA . ARG A 1 99 ? -16.389 -10.827 -7.338 1.00 34.09 99 ARG A CA 1
ATOM 743 C C . ARG A 1 99 ? -16.214 -11.354 -5.923 1.00 34.09 99 ARG A C 1
ATOM 745 O O . ARG A 1 99 ? -16.263 -10.583 -4.973 1.00 34.09 99 ARG A O 1
ATOM 752 N N . ALA A 1 100 ? -16.001 -12.661 -5.797 1.00 32.69 100 ALA A N 1
ATOM 753 C CA . ALA A 1 100 ? -15.650 -13.298 -4.536 1.00 32.69 100 ALA A CA 1
ATOM 754 C C . ALA A 1 100 ? -14.283 -12.767 -4.068 1.00 32.69 100 ALA A C 1
ATOM 756 O O . ALA A 1 100 ? -13.232 -13.217 -4.530 1.00 32.69 100 ALA A O 1
ATOM 757 N N . HIS A 1 101 ? -14.318 -11.747 -3.216 1.00 46.19 101 HIS A N 1
ATOM 758 C CA . HIS A 1 101 ? -13.173 -11.186 -2.521 1.00 46.19 101 HIS A CA 1
ATOM 759 C C . HIS A 1 101 ? -13.329 -11.540 -1.052 1.00 46.19 101 HIS A C 1
ATOM 761 O O . HIS A 1 101 ? -14.329 -11.154 -0.458 1.00 46.19 101 HIS A O 1
ATOM 767 N N . THR A 1 102 ? -12.349 -12.224 -0.467 1.00 46.16 102 THR A N 1
ATOM 768 C CA . THR A 1 102 ? -12.304 -12.367 0.990 1.00 46.16 102 THR A CA 1
ATOM 769 C C . THR A 1 102 ? -11.830 -11.035 1.563 1.00 46.16 102 THR A C 1
ATOM 771 O O . THR A 1 102 ? -10.726 -10.570 1.262 1.00 46.16 102 THR A O 1
ATOM 774 N N . ARG A 1 103 ? -12.681 -10.381 2.350 1.00 53.44 103 ARG A N 1
ATOM 775 C CA . ARG A 1 103 ? -12.431 -9.080 2.973 1.00 53.44 103 ARG A CA 1
ATOM 776 C C . ARG A 1 103 ? -11.995 -9.303 4.410 1.00 53.44 103 ARG A C 1
ATOM 778 O O . ARG A 1 103 ? -12.787 -9.704 5.259 1.00 53.44 103 ARG A O 1
ATOM 785 N N . THR A 1 104 ? -10.730 -9.015 4.683 1.00 52.59 104 THR A N 1
ATOM 786 C CA . THR A 1 104 ? -10.164 -9.104 6.029 1.00 52.59 104 THR A CA 1
ATOM 787 C C . THR A 1 104 ? -9.870 -7.704 6.544 1.00 52.59 104 THR A C 1
ATOM 789 O O . THR A 1 104 ? -9.046 -6.985 5.984 1.00 52.59 104 THR A O 1
ATOM 792 N N . ALA A 1 105 ? -10.539 -7.302 7.616 1.00 55.78 105 ALA A N 1
ATOM 793 C CA . ALA A 1 105 ? -10.220 -6.080 8.340 1.00 55.78 105 ALA A CA 1
ATOM 794 C C . ALA A 1 105 ? -9.337 -6.394 9.547 1.00 55.78 105 ALA A C 1
ATOM 796 O O . ALA A 1 105 ? -9.575 -7.358 10.279 1.00 55.78 105 ALA A O 1
ATOM 797 N N . THR A 1 106 ? -8.340 -5.545 9.775 1.00 55.81 106 THR A N 1
ATOM 798 C CA . THR A 1 106 ? -7.495 -5.608 10.968 1.00 55.81 106 THR A CA 1
ATOM 799 C C . THR A 1 106 ? -7.833 -4.440 11.884 1.00 55.81 106 THR A C 1
ATOM 801 O O . THR A 1 106 ? -7.771 -3.283 11.455 1.00 55.81 106 THR A O 1
ATOM 804 N N . THR A 1 107 ? -8.150 -4.705 13.149 1.00 47.38 107 THR A N 1
ATOM 805 C CA . THR A 1 107 ? -8.304 -3.634 14.144 1.00 47.38 107 THR A CA 1
ATOM 806 C C . THR A 1 107 ? -7.018 -3.364 14.894 1.00 47.38 107 THR A C 1
ATOM 808 O O . THR A 1 107 ? -6.475 -4.264 15.526 1.00 47.38 107 THR A O 1
ATOM 811 N N . SER A 1 108 ? -6.604 -2.098 14.891 1.00 42.34 108 SER A N 1
ATOM 812 C CA . SER A 1 108 ? -5.625 -1.519 15.821 1.00 42.34 108 SER A CA 1
ATOM 813 C C . SER A 1 108 ? -6.282 -0.684 16.936 1.00 42.34 108 SER A C 1
ATOM 815 O O . SER A 1 108 ? -5.580 -0.119 17.777 1.00 42.34 108 SER A O 1
ATOM 817 N N . ALA A 1 109 ? -7.619 -0.577 16.945 1.00 38.31 109 ALA A N 1
ATOM 818 C CA . ALA A 1 109 ? -8.359 0.226 17.911 1.00 38.31 109 ALA A CA 1
ATOM 819 C C . ALA A 1 109 ? -8.593 -0.543 19.221 1.00 38.31 109 ALA A C 1
ATOM 821 O O . ALA A 1 109 ? -9.017 -1.697 19.230 1.00 38.31 109 ALA A O 1
ATOM 822 N N . SER A 1 110 ? -8.298 0.135 20.329 1.00 38.16 110 SER A N 1
ATOM 823 C CA . SER A 1 110 ? -8.350 -0.338 21.711 1.00 38.16 110 SER A CA 1
ATOM 824 C C . SER A 1 110 ? -9.632 -1.104 22.057 1.00 38.16 110 SER A C 1
ATOM 826 O O . SER A 1 110 ? -10.679 -0.496 22.283 1.00 38.16 110 SER A O 1
ATOM 828 N N . ALA A 1 111 ? -9.539 -2.426 22.206 1.00 35.84 111 ALA A N 1
ATOM 829 C CA . ALA A 1 111 ? -10.503 -3.158 23.019 1.00 35.84 111 ALA A CA 1
ATOM 830 C C . ALA A 1 111 ? -10.236 -2.857 24.514 1.00 35.84 111 ALA A C 1
ATOM 832 O O . ALA A 1 111 ? -9.070 -2.808 24.926 1.00 35.84 111 ALA A O 1
ATOM 833 N N . PRO A 1 112 ? -11.268 -2.641 25.351 1.00 30.12 112 PRO A N 1
ATOM 834 C CA . PRO A 1 112 ? -11.090 -2.451 26.789 1.00 30.12 112 PRO A CA 1
ATOM 835 C C . PRO A 1 112 ? -10.438 -3.691 27.425 1.00 30.12 112 PRO A C 1
ATOM 837 O O . PRO A 1 112 ? -10.815 -4.825 27.133 1.00 30.12 112 PRO A O 1
ATOM 840 N N . ARG A 1 113 ? -9.471 -3.466 28.330 1.00 35.66 113 ARG A N 1
ATOM 841 C CA . ARG A 1 113 ? -8.586 -4.470 28.975 1.00 35.66 113 ARG A CA 1
ATOM 842 C C . ARG A 1 113 ? -9.290 -5.571 29.795 1.00 35.66 113 ARG A C 1
ATOM 844 O O . ARG A 1 113 ? -8.601 -6.336 30.455 1.00 35.66 113 ARG A O 1
ATOM 851 N N . SER A 1 114 ? -10.619 -5.676 29.780 1.00 31.50 114 SER A N 1
ATOM 852 C CA . SER A 1 114 ? -11.368 -6.581 30.666 1.00 31.50 114 SER A CA 1
ATOM 853 C C . SER A 1 114 ? -12.136 -7.713 29.966 1.00 31.50 114 SER A C 1
ATOM 855 O O . SER A 1 114 ? -12.905 -8.399 30.631 1.00 31.50 114 SER A O 1
ATOM 857 N N . ALA A 1 115 ? -11.944 -7.943 28.660 1.00 35.62 115 ALA A N 1
ATOM 858 C CA . ALA A 1 115 ? -12.634 -9.025 27.936 1.00 35.62 115 ALA A CA 1
ATOM 859 C C . ALA A 1 115 ? -11.741 -9.811 26.954 1.00 35.62 115 ALA A C 1
ATOM 861 O O . ALA A 1 115 ? -12.246 -10.469 26.049 1.00 35.62 115 ALA A O 1
ATOM 862 N N . ALA A 1 116 ? -10.416 -9.752 27.106 1.00 33.16 116 ALA A N 1
ATOM 863 C CA . ALA A 1 116 ? -9.509 -10.566 26.303 1.00 33.16 116 ALA A CA 1
ATOM 864 C C . ALA A 1 116 ? -9.094 -11.810 27.095 1.00 33.16 116 ALA A C 1
ATOM 866 O O . ALA A 1 116 ? -8.105 -11.794 27.828 1.00 33.16 116 ALA A O 1
ATOM 867 N N . SER A 1 117 ? -9.838 -12.907 26.934 1.00 32.97 117 SER A N 1
ATOM 868 C CA . SER A 1 117 ? -9.241 -14.234 27.096 1.00 32.97 117 SER A CA 1
ATOM 869 C C . SER A 1 117 ? -7.989 -14.304 26.209 1.00 32.97 117 SER A C 1
ATOM 871 O O . SER A 1 117 ? -8.009 -13.720 25.118 1.00 32.97 117 SER A O 1
ATOM 873 N N . PRO A 1 118 ? -6.905 -14.980 26.633 1.00 30.53 118 PRO A N 1
ATOM 874 C CA . PRO A 1 118 ? -5.751 -15.231 25.782 1.00 30.53 118 PRO A CA 1
ATOM 875 C C . PRO A 1 118 ? -6.216 -16.142 24.647 1.00 30.53 118 PRO A C 1
ATOM 877 O O . PRO A 1 118 ? -6.188 -17.364 24.746 1.00 30.53 118 PRO A O 1
ATOM 880 N N . CYS A 1 119 ? -6.750 -15.541 23.588 1.00 34.47 119 CYS A N 1
ATOM 881 C CA . CYS A 1 119 ? -7.039 -16.268 22.376 1.00 34.47 119 CYS A CA 1
ATOM 882 C C . CYS A 1 119 ? -5.661 -16.657 21.826 1.00 34.47 119 CYS A C 1
ATOM 884 O O . CYS A 1 119 ? -4.835 -15.755 21.629 1.00 34.47 119 CYS A O 1
ATOM 886 N N . PRO A 1 120 ? -5.364 -17.957 21.656 1.00 36.22 120 PRO A N 1
ATOM 887 C CA . PRO A 1 120 ? -4.136 -18.372 20.995 1.00 36.22 120 PRO A CA 1
ATOM 888 C C . PRO A 1 120 ? -4.045 -17.633 19.655 1.00 36.22 120 PRO A C 1
ATOM 890 O O . PRO A 1 120 ? -5.085 -17.265 19.096 1.00 36.22 120 PRO A O 1
ATOM 893 N N . ALA A 1 121 ? -2.818 -17.385 19.166 1.00 39.12 121 ALA A N 1
ATOM 894 C CA . ALA A 1 121 ? -2.578 -16.955 17.782 1.00 39.12 121 ALA A CA 1
ATOM 895 C C . ALA A 1 121 ? -3.631 -17.620 16.901 1.00 39.12 121 ALA A C 1
ATOM 897 O O . ALA A 1 121 ? -3.798 -18.828 17.106 1.00 39.12 121 ALA A O 1
ATOM 898 N N . PRO A 1 122 ? -4.395 -16.857 16.083 1.00 43.66 122 PRO A N 1
ATOM 899 C CA . PRO A 1 122 ? -5.633 -17.342 15.495 1.00 43.66 122 PRO A CA 1
ATOM 900 C C . PRO A 1 122 ? -5.363 -18.756 15.025 1.00 43.66 122 PRO A C 1
ATOM 902 O O . PRO A 1 122 ? -4.525 -18.954 14.142 1.00 43.66 122 PRO A O 1
ATOM 905 N N . SER A 1 123 ? -5.983 -19.747 15.688 1.00 40.06 123 SER A N 1
ATOM 906 C CA . SER A 1 123 ? -6.043 -21.067 15.086 1.00 40.06 123 SER A CA 1
ATOM 907 C C . SER A 1 123 ? -6.527 -20.765 13.677 1.00 40.06 123 SER A C 1
ATOM 909 O O . SER A 1 123 ? -7.456 -19.956 13.562 1.00 40.06 123 SER A O 1
ATOM 911 N N . PRO A 1 124 ? -5.835 -21.226 12.624 1.00 47.59 124 PRO A N 1
ATOM 912 C CA . PRO A 1 124 ? -6.221 -20.912 11.264 1.00 47.59 124 PRO A CA 1
ATOM 913 C C . PRO A 1 124 ? -7.604 -21.523 11.059 1.00 47.59 124 PRO A C 1
ATOM 915 O O . PRO A 1 124 ? -7.752 -22.652 10.603 1.00 47.59 124 PRO A O 1
ATOM 918 N N . GLY A 1 125 ? -8.645 -20.806 11.482 1.00 49.28 125 GLY A N 1
ATOM 919 C CA . GLY A 1 125 ? -10.003 -21.030 11.073 1.00 49.28 125 GLY A CA 1
ATOM 920 C C . GLY A 1 125 ? -9.888 -20.905 9.579 1.00 49.28 125 GLY A C 1
ATOM 921 O O . GLY A 1 125 ? -9.494 -19.839 9.111 1.00 49.28 125 GLY A O 1
ATOM 922 N N . LYS A 1 126 ? -10.055 -22.042 8.895 1.00 58.19 126 LYS A N 1
ATOM 923 C CA . LYS A 1 126 ? -9.840 -22.203 7.460 1.00 58.19 126 LYS A CA 1
ATOM 924 C C . LYS A 1 126 ? -10.347 -20.953 6.758 1.00 58.19 126 LYS A C 1
ATOM 926 O O . LYS A 1 126 ? -11.557 -20.782 6.619 1.00 58.19 126 LYS A O 1
ATOM 931 N N . ILE A 1 127 ? -9.429 -20.070 6.369 1.00 66.50 127 ILE A N 1
ATOM 932 C CA . ILE A 1 127 ? -9.785 -19.022 5.430 1.00 66.50 127 ILE A CA 1
ATOM 933 C C . ILE A 1 127 ? -10.145 -19.801 4.165 1.00 66.50 127 ILE A C 1
ATOM 935 O O . ILE A 1 127 ? -9.356 -20.656 3.753 1.00 66.50 127 ILE A O 1
ATOM 939 N N . PRO A 1 128 ? -11.362 -19.628 3.628 1.00 72.38 128 PRO A N 1
ATOM 940 C CA . PRO A 1 128 ? -11.769 -20.355 2.440 1.00 72.38 128 PRO A CA 1
ATOM 941 C C . PRO A 1 128 ? -10.825 -20.008 1.292 1.00 72.38 128 PRO A C 1
ATOM 943 O O . PRO A 1 128 ? -10.293 -18.896 1.243 1.00 72.38 128 PRO A O 1
ATOM 946 N N . ASP A 1 129 ? -10.646 -20.942 0.360 1.00 79.19 129 ASP A N 1
ATOM 947 C CA . ASP A 1 129 ? -9.846 -20.697 -0.836 1.00 79.19 129 ASP A CA 1
ATOM 948 C C . ASP A 1 129 ? -10.309 -19.407 -1.519 1.00 79.19 129 ASP A C 1
ATOM 950 O O . ASP A 1 129 ? -11.495 -19.211 -1.806 1.00 79.19 129 ASP A O 1
ATOM 954 N N . PHE A 1 130 ? -9.365 -18.510 -1.782 1.00 79.56 130 PHE A N 1
ATOM 955 C CA . PHE A 1 130 ? -9.648 -17.211 -2.371 1.00 79.56 130 PHE A CA 1
ATOM 956 C C . PHE A 1 130 ? -8.765 -16.976 -3.589 1.00 79.56 130 PHE A C 1
ATOM 958 O O . PHE A 1 130 ? -7.597 -17.350 -3.636 1.00 79.56 130 PHE A O 1
ATOM 965 N N . LYS A 1 131 ? -9.322 -16.293 -4.590 1.00 80.81 131 LYS A N 1
ATOM 966 C CA . LYS A 1 131 ? -8.545 -15.799 -5.740 1.00 80.81 131 LYS A CA 1
ATOM 967 C C . LYS A 1 131 ? -7.959 -14.417 -5.472 1.00 80.81 131 LYS A C 1
ATOM 969 O O . LYS A 1 131 ? -6.928 -14.058 -6.031 1.00 80.81 131 LYS A O 1
ATOM 974 N N . HIS A 1 132 ? -8.637 -13.629 -4.637 1.00 83.12 132 HIS A N 1
ATOM 975 C CA . HIS A 1 132 ? -8.283 -12.248 -4.339 1.00 83.12 132 HIS A CA 1
ATOM 976 C C . HIS A 1 132 ? -8.588 -11.929 -2.874 1.00 83.12 132 HIS A C 1
ATOM 978 O O . HIS A 1 132 ? -9.734 -12.056 -2.440 1.00 83.12 132 HIS A O 1
ATOM 984 N N . LEU A 1 133 ? -7.570 -11.472 -2.147 1.00 83.56 133 LEU A N 1
ATOM 985 C CA . LEU A 1 133 ? -7.671 -11.026 -0.760 1.00 83.56 133 LEU A CA 1
ATOM 986 C C . LEU A 1 133 ? -7.623 -9.500 -0.707 1.00 83.56 133 LEU A C 1
ATOM 988 O O . LEU A 1 133 ? -6.738 -8.888 -1.305 1.00 83.56 133 LEU A O 1
ATOM 992 N N . LEU A 1 134 ? -8.548 -8.897 0.035 1.00 87.88 134 LEU A N 1
ATOM 993 C CA . LEU A 1 134 ? -8.498 -7.482 0.387 1.00 87.88 134 LEU A CA 1
ATOM 994 C C . LEU A 1 134 ? -8.250 -7.356 1.889 1.00 87.88 134 LEU A C 1
ATOM 996 O O . LEU A 1 134 ? -9.093 -7.765 2.688 1.00 87.88 134 LEU A O 1
ATOM 1000 N N . VAL A 1 135 ? -7.113 -6.765 2.260 1.00 88.69 135 VAL A N 1
ATOM 1001 C CA . VAL A 1 135 ? -6.782 -6.453 3.656 1.00 88.69 135 VAL A CA 1
ATOM 1002 C C . VAL A 1 135 ? -6.988 -4.961 3.897 1.00 88.69 135 VAL A C 1
ATOM 1004 O O . VAL A 1 135 ? -6.440 -4.137 3.166 1.00 88.69 135 VAL A O 1
ATOM 1007 N N . VAL A 1 136 ? -7.780 -4.610 4.910 1.00 89.88 136 VAL A N 1
ATOM 1008 C CA . VAL A 1 136 ? -8.115 -3.219 5.242 1.00 89.88 136 VAL A CA 1
ATOM 1009 C C . VAL A 1 136 ? -7.556 -2.850 6.612 1.00 89.88 136 VAL A C 1
ATOM 1011 O O . VAL A 1 136 ? -7.895 -3.469 7.622 1.00 89.88 136 VAL A O 1
ATOM 1014 N N . PHE A 1 137 ? -6.727 -1.805 6.636 1.00 89.44 137 PHE A N 1
ATOM 1015 C CA . PHE A 1 137 ? -6.150 -1.228 7.848 1.00 89.44 137 PHE A CA 1
ATOM 1016 C C . PHE A 1 137 ? -6.827 0.105 8.178 1.00 89.44 137 PHE A C 1
ATOM 1018 O O . PHE A 1 137 ? -7.006 0.957 7.308 1.00 89.44 137 PHE A O 1
ATOM 1025 N N . GLY A 1 138 ? -7.192 0.291 9.446 1.00 87.31 138 GLY A N 1
ATOM 1026 C CA . GLY A 1 138 ? -7.734 1.551 9.948 1.00 87.31 138 GLY A CA 1
ATOM 1027 C C . GLY A 1 138 ? -6.656 2.582 10.283 1.00 87.31 138 GLY A C 1
ATOM 1028 O O . GLY A 1 138 ? -5.481 2.257 10.471 1.00 87.31 138 GLY A O 1
ATOM 1029 N N . GLY A 1 139 ? -7.086 3.838 10.406 1.00 83.88 139 GLY A N 1
ATOM 1030 C CA . GLY A 1 139 ? -6.282 4.901 11.007 1.00 83.88 139 GLY A CA 1
ATOM 1031 C C . GLY A 1 139 ? -6.290 4.842 12.542 1.00 83.88 139 GLY A C 1
ATOM 1032 O O . GLY A 1 139 ? -6.884 3.938 13.130 1.00 83.88 139 GLY A O 1
ATOM 1033 N N . PRO A 1 140 ? -5.723 5.851 13.225 1.00 80.44 140 PRO A N 1
ATOM 1034 C CA . PRO A 1 140 ? -5.677 5.902 14.692 1.00 80.44 140 PRO A CA 1
ATOM 1035 C C . PRO A 1 140 ? -7.048 5.851 15.383 1.00 80.44 140 PRO A C 1
ATOM 1037 O O . PRO A 1 140 ? -7.143 5.427 16.530 1.00 80.44 140 PRO A O 1
ATOM 1040 N N . LYS A 1 141 ? -8.111 6.288 14.693 1.00 83.56 141 LYS A N 1
ATOM 1041 C CA . LYS A 1 141 ? -9.502 6.246 15.178 1.00 83.56 141 LYS A CA 1
ATOM 1042 C C . LYS A 1 141 ? -10.255 4.965 14.777 1.00 83.56 141 LYS A C 1
ATOM 1044 O O . LYS A 1 141 ? -11.461 4.890 14.985 1.00 83.56 141 LYS A O 1
ATOM 1049 N N . GLY A 1 142 ? -9.568 3.984 14.193 1.00 84.19 142 GLY A N 1
ATOM 1050 C CA . GLY A 1 142 ? -10.175 2.752 13.693 1.00 84.19 142 GLY A CA 1
ATOM 1051 C C . GLY A 1 142 ? -10.847 2.900 12.325 1.00 84.19 142 GLY A C 1
ATOM 1052 O O . GLY A 1 142 ? -10.851 3.970 11.711 1.00 84.19 142 GLY A O 1
ATOM 1053 N N . ILE A 1 143 ? -11.390 1.786 11.836 1.00 86.38 143 ILE A N 1
ATOM 1054 C CA . ILE A 1 143 ? -12.123 1.699 10.559 1.00 86.38 143 ILE A CA 1
ATOM 1055 C C . ILE A 1 143 ? -13.536 2.270 10.730 1.00 86.38 143 ILE A C 1
ATOM 1057 O O . ILE A 1 143 ? -14.097 2.855 9.810 1.00 86.38 143 ILE A O 1
ATOM 1061 N N . GLU A 1 144 ? -14.081 2.167 11.937 1.00 86.50 144 GLU A N 1
ATOM 1062 C CA . GLU A 1 144 ? -15.382 2.675 12.354 1.00 86.50 144 GLU A CA 1
ATOM 1063 C C . GLU A 1 144 ? -15.501 4.176 12.115 1.00 86.50 144 GLU A C 1
ATOM 1065 O O . GLU A 1 144 ? -16.521 4.646 11.619 1.00 86.50 144 GLU A O 1
ATOM 1070 N N . TYR A 1 145 ? -14.435 4.928 12.398 1.00 87.50 145 TYR A N 1
ATOM 1071 C CA . TYR A 1 145 ? -14.408 6.358 12.126 1.00 87.50 145 TYR A CA 1
ATOM 1072 C C . TYR A 1 145 ? -14.510 6.658 10.628 1.00 87.50 145 TYR A C 1
ATOM 1074 O O . TYR A 1 145 ? -15.214 7.584 10.242 1.00 87.50 145 TYR A O 1
ATOM 1082 N N . ALA A 1 146 ? -13.828 5.888 9.776 1.00 86.50 146 ALA A N 1
ATOM 1083 C CA . ALA A 1 146 ? -13.923 6.070 8.330 1.00 86.50 146 ALA A CA 1
ATOM 1084 C C . ALA A 1 146 ? -15.326 5.708 7.818 1.00 86.50 146 ALA A C 1
ATOM 1086 O O . ALA A 1 146 ? -15.914 6.484 7.074 1.00 86.50 146 ALA A O 1
ATOM 1087 N N . ALA A 1 147 ? -15.882 4.583 8.277 1.00 86.06 147 ALA A N 1
ATOM 1088 C CA . ALA A 1 147 ? -17.221 4.135 7.905 1.00 86.06 147 ALA A CA 1
ATOM 1089 C C . ALA A 1 147 ? -18.322 5.118 8.348 1.00 86.06 147 ALA A C 1
ATOM 1091 O O . ALA A 1 147 ? -19.248 5.380 7.594 1.00 86.06 147 ALA A O 1
ATOM 1092 N N . GLY A 1 148 ? -18.205 5.720 9.535 1.00 84.88 148 GLY A N 1
ATOM 1093 C CA . GLY A 1 148 ? -19.181 6.699 10.028 1.00 84.88 148 GLY A CA 1
ATOM 1094 C C . GLY A 1 148 ? -19.153 8.056 9.316 1.00 84.88 148 GLY A C 1
ATOM 1095 O O . GLY A 1 148 ? -20.135 8.788 9.384 1.00 84.88 148 GLY A O 1
ATOM 1096 N N . ASN A 1 149 ? -18.051 8.404 8.643 1.00 87.00 149 ASN A N 1
ATOM 1097 C CA . ASN A 1 149 ? -17.944 9.634 7.845 1.00 87.00 149 ASN A CA 1
ATOM 1098 C C . ASN A 1 149 ? -18.290 9.414 6.363 1.00 87.00 149 ASN A C 1
ATOM 1100 O O . ASN A 1 149 ? -18.307 10.373 5.592 1.00 87.00 149 ASN A O 1
ATOM 1104 N N . ASP A 1 150 ? -18.548 8.172 5.961 1.00 88.31 150 ASP A N 1
ATOM 1105 C CA . ASP A 1 150 ? -19.021 7.849 4.624 1.00 88.31 150 ASP A CA 1
ATOM 1106 C C . ASP A 1 150 ? -20.553 8.030 4.550 1.00 88.31 150 ASP A C 1
ATOM 1108 O O . ASP A 1 150 ? -21.263 7.522 5.422 1.00 88.31 150 ASP A O 1
ATOM 1112 N N . PRO A 1 151 ? -21.099 8.754 3.554 1.00 86.31 151 PRO A N 1
ATOM 1113 C CA . PRO A 1 151 ? -22.538 9.017 3.472 1.00 86.31 151 PRO A CA 1
ATOM 1114 C C . PRO A 1 151 ? -23.421 7.775 3.289 1.00 86.31 151 PRO A C 1
ATOM 1116 O O . PRO A 1 151 ? -24.591 7.810 3.675 1.00 86.31 151 PRO A O 1
ATOM 1119 N N . GLU A 1 152 ? -22.905 6.709 2.672 1.00 84.50 152 GLU A N 1
ATOM 1120 C CA . GLU A 1 152 ? -23.648 5.469 2.431 1.00 84.50 152 GLU A CA 1
ATOM 1121 C C . GLU A 1 152 ? -23.512 4.527 3.626 1.00 84.50 152 GLU A C 1
ATOM 1123 O O . GLU A 1 152 ? -24.518 4.104 4.198 1.00 84.50 152 GLU A O 1
ATOM 1128 N N . LEU A 1 153 ? -22.281 4.264 4.072 1.00 82.88 153 LEU A N 1
ATOM 1129 C CA . LEU A 1 153 ? -22.050 3.403 5.231 1.00 82.88 153 LEU A CA 1
ATOM 1130 C C . LEU A 1 153 ? -22.573 4.028 6.524 1.00 82.88 153 LEU A C 1
ATOM 1132 O O . LEU A 1 153 ? -23.116 3.318 7.364 1.00 82.88 153 LEU A O 1
ATOM 1136 N N . GLY A 1 154 ? -22.459 5.346 6.692 1.00 81.88 154 GLY A N 1
ATOM 1137 C CA . GLY A 1 154 ? -22.930 6.051 7.880 1.00 81.88 154 GLY A CA 1
ATOM 1138 C C . GLY A 1 154 ? -24.427 5.853 8.124 1.00 81.88 154 GLY A C 1
ATOM 1139 O O . GLY A 1 154 ? -24.834 5.675 9.271 1.00 81.88 154 GLY A O 1
ATOM 1140 N N . LYS A 1 155 ? -25.237 5.791 7.058 1.00 83.94 155 LYS A N 1
ATOM 1141 C CA . LYS A 1 155 ? -26.670 5.464 7.151 1.00 83.94 155 LYS A CA 1
ATOM 1142 C C . LYS A 1 155 ? -26.888 4.026 7.610 1.00 83.94 155 LYS A C 1
ATOM 1144 O O . LYS A 1 155 ? -27.614 3.807 8.571 1.00 83.94 155 LYS A O 1
ATOM 1149 N N . MET A 1 156 ? -26.179 3.068 7.010 1.00 80.50 156 MET A N 1
ATOM 1150 C CA . MET A 1 156 ? -26.256 1.656 7.412 1.00 80.50 156 MET A CA 1
ATOM 1151 C C . MET A 1 156 ? -25.863 1.451 8.884 1.00 80.50 156 MET A C 1
ATOM 1153 O O . MET A 1 156 ? -26.459 0.630 9.583 1.00 80.50 156 MET A O 1
ATOM 1157 N N . LEU A 1 157 ? -24.874 2.211 9.372 1.00 80.69 157 LEU A N 1
ATOM 1158 C CA . LEU A 1 157 ? -24.448 2.184 10.773 1.00 80.69 157 LEU A CA 1
ATOM 1159 C C . LEU A 1 157 ? -25.498 2.795 11.715 1.00 80.69 157 LEU A C 1
ATOM 1161 O O . LEU A 1 157 ? -25.699 2.288 12.818 1.00 80.69 157 LEU A O 1
ATOM 1165 N N . GLN A 1 158 ? -26.186 3.860 11.293 1.00 76.56 158 GLN A N 1
ATOM 1166 C CA . GLN A 1 158 ? -27.303 4.452 12.045 1.00 76.56 158 GLN A CA 1
ATOM 1167 C C . GLN A 1 158 ? -28.521 3.521 12.106 1.00 76.56 158 GLN A C 1
ATOM 1169 O O . GLN A 1 158 ? -29.217 3.492 13.117 1.00 76.56 158 GLN A O 1
ATOM 1174 N N . GLU A 1 159 ? -28.736 2.722 11.062 1.00 78.50 159 GLU A N 1
ATOM 1175 C CA . GLU A 1 159 ? -29.765 1.676 10.987 1.00 78.50 159 GLU A CA 1
ATOM 1176 C C . GLU A 1 159 ? -29.429 0.433 11.840 1.00 78.50 159 GLU A C 1
ATOM 1178 O O . GLU A 1 159 ? -30.225 -0.500 11.925 1.00 78.50 159 GLU A O 1
ATOM 1183 N N . GLY A 1 160 ? -28.276 0.431 12.522 1.00 76.62 160 GLY A N 1
ATOM 1184 C CA . GLY A 1 160 ? -27.891 -0.582 13.507 1.00 76.62 160 GLY A CA 1
ATOM 1185 C C . GLY A 1 160 ? -26.873 -1.612 13.016 1.00 76.62 160 GLY A C 1
ATOM 1186 O O . GLY A 1 160 ? -26.446 -2.452 13.811 1.00 76.62 160 GLY A O 1
ATOM 1187 N N . THR A 1 161 ? -26.440 -1.536 11.753 1.00 79.50 161 THR A N 1
ATOM 1188 C CA . THR A 1 161 ? -25.366 -2.391 11.221 1.00 79.50 161 THR A CA 1
ATOM 1189 C C . THR A 1 161 ? -24.058 -2.064 11.935 1.00 79.50 161 THR A C 1
ATOM 1191 O O . THR A 1 161 ? -23.719 -0.897 12.127 1.00 79.50 161 THR A O 1
ATOM 1194 N N . LYS A 1 162 ? -23.271 -3.070 12.321 1.00 83.25 162 LYS A N 1
ATOM 1195 C CA . LYS A 1 162 ? -21.937 -2.822 12.898 1.00 83.25 162 LYS A CA 1
ATOM 1196 C C . LYS A 1 162 ? -20.893 -2.785 11.790 1.00 83.25 162 LYS A C 1
ATOM 1198 O O . LYS A 1 162 ? -20.899 -3.635 10.911 1.00 83.25 162 LYS A O 1
ATOM 1203 N N . THR A 1 163 ? -19.898 -1.899 11.885 1.00 84.12 163 THR A N 1
ATOM 1204 C CA . THR A 1 163 ? -18.778 -1.821 10.917 1.00 84.12 163 THR A CA 1
ATOM 1205 C C . THR A 1 163 ? -18.099 -3.172 10.675 1.00 84.12 163 THR A C 1
ATOM 1207 O O . THR A 1 163 ? -17.648 -3.459 9.569 1.00 84.12 163 THR A O 1
ATOM 1210 N N . ARG A 1 164 ? -18.054 -4.027 11.704 1.00 83.38 164 ARG A N 1
ATOM 1211 C CA . ARG A 1 164 ? -17.516 -5.389 11.627 1.00 83.38 164 ARG A CA 1
ATOM 1212 C C . ARG A 1 164 ? -18.218 -6.263 10.584 1.00 83.38 164 ARG A C 1
ATOM 1214 O O . ARG A 1 164 ? -17.563 -7.100 9.979 1.00 83.38 164 ARG A O 1
ATOM 1221 N N . GLU A 1 165 ? -19.514 -6.065 10.374 1.00 84.94 165 GLU A N 1
ATOM 1222 C CA . GLU A 1 165 ? -20.354 -6.867 9.473 1.00 84.94 165 GLU A CA 1
ATOM 1223 C C . GLU A 1 165 ? -20.106 -6.539 7.992 1.00 84.94 165 GLU A C 1
ATOM 1225 O O . GLU A 1 165 ? -20.547 -7.270 7.114 1.00 84.94 165 GLU A O 1
ATOM 1230 N N . LEU A 1 166 ? -19.338 -5.483 7.698 1.00 84.12 166 LEU A N 1
ATOM 1231 C CA . LEU A 1 166 ? -18.907 -5.146 6.338 1.00 84.12 166 LEU A CA 1
ATOM 1232 C C . LEU A 1 166 ? -17.796 -6.073 5.809 1.00 84.12 166 LEU A C 1
ATOM 1234 O O . LEU A 1 166 ? -17.404 -5.949 4.646 1.00 84.12 166 LEU A O 1
ATOM 1238 N N . PHE A 1 167 ? -17.246 -6.951 6.652 1.00 86.12 167 PHE A N 1
ATOM 1239 C CA . PHE A 1 167 ? -16.079 -7.778 6.355 1.00 86.12 167 PHE A CA 1
ATOM 1240 C C . PHE A 1 167 ? -16.352 -9.248 6.668 1.00 86.12 167 PHE A C 1
ATOM 1242 O O . PHE A 1 167 ? -16.985 -9.564 7.673 1.00 86.12 167 PHE A O 1
ATOM 1249 N N . ASP A 1 168 ? -15.804 -10.145 5.847 1.00 84.50 168 ASP A N 1
ATOM 1250 C CA . ASP A 1 168 ? -15.896 -11.593 6.067 1.00 84.50 168 ASP A CA 1
ATOM 1251 C C . ASP A 1 168 ? -15.095 -12.009 7.307 1.00 84.50 168 ASP A C 1
ATOM 1253 O O . ASP A 1 168 ? -15.518 -12.847 8.105 1.00 84.50 168 ASP A O 1
ATOM 1257 N N . HIS A 1 169 ? -13.932 -11.379 7.493 1.00 83.69 169 HIS A N 1
ATOM 1258 C CA . HIS A 1 169 ? -13.065 -11.607 8.637 1.00 83.69 169 HIS A CA 1
ATOM 1259 C C . HIS A 1 169 ? -12.677 -10.291 9.304 1.00 83.69 169 HIS A C 1
ATOM 1261 O O . HIS A 1 169 ? -12.317 -9.308 8.656 1.00 83.69 169 HIS A O 1
ATOM 1267 N N . TRP A 1 170 ? -12.696 -10.298 10.635 1.00 84.75 170 TRP A N 1
ATOM 1268 C CA . TRP A 1 170 ? -12.304 -9.165 11.462 1.00 84.75 170 TRP A CA 1
ATOM 1269 C C . TRP A 1 170 ? -11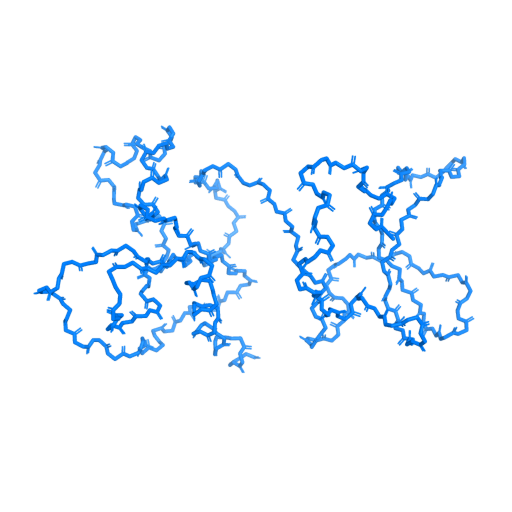.369 -9.649 12.561 1.00 84.75 170 TRP A C 1
ATOM 1271 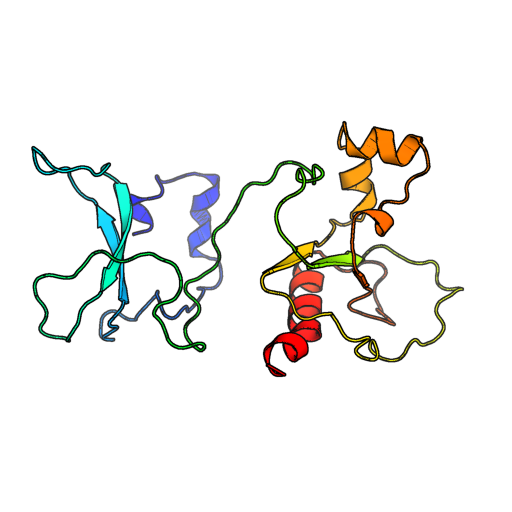O O . TRP A 1 170 ? -11.805 -10.282 13.532 1.00 84.75 170 TRP A O 1
ATOM 1281 N N . ILE A 1 171 ? -10.081 -9.381 12.368 1.00 84.31 171 ILE A N 1
ATOM 1282 C CA . ILE A 1 171 ? -8.992 -10.015 13.108 1.00 84.31 171 ILE A CA 1
ATOM 1283 C C . ILE A 1 171 ? -8.181 -8.996 13.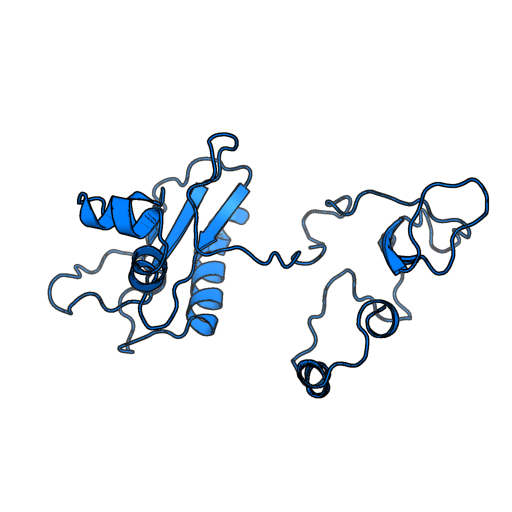912 1.00 84.31 171 ILE A C 1
ATOM 1285 O O . ILE A 1 171 ? -7.995 -7.846 13.506 1.00 84.31 171 ILE A O 1
ATOM 1289 N N . ASN A 1 172 ? -7.660 -9.441 15.055 1.00 85.00 172 ASN A N 1
ATOM 1290 C CA . ASN A 1 172 ? -6.613 -8.731 15.779 1.00 85.00 172 ASN A CA 1
ATOM 1291 C C . ASN A 1 172 ? -5.254 -9.305 15.360 1.00 85.00 172 ASN A C 1
ATOM 1293 O O . ASN A 1 172 ? -4.980 -10.477 15.606 1.00 85.00 172 ASN A O 1
ATOM 1297 N N . VAL A 1 173 ? -4.418 -8.476 14.736 1.00 83.94 173 VAL A N 1
ATOM 1298 C CA . VAL A 1 173 ? -3.093 -8.882 14.239 1.00 83.94 173 VAL A CA 1
ATOM 1299 C C . VAL A 1 173 ? -2.023 -8.933 15.331 1.00 83.94 173 VAL A C 1
ATOM 1301 O O . VAL A 1 173 ? -0.974 -9.527 15.111 1.00 83.94 173 VAL A O 1
ATOM 1304 N N . LEU A 1 174 ? -2.271 -8.335 16.503 1.00 86.19 174 LEU A N 1
ATOM 1305 C CA . LEU A 1 174 ? -1.337 -8.337 17.630 1.00 86.19 174 LEU A CA 1
ATOM 1306 C C . LEU A 1 174 ? -2.078 -8.500 18.973 1.00 86.19 174 LEU A C 1
ATOM 1308 O O . LEU A 1 174 ? -2.310 -7.520 19.693 1.00 86.19 174 LEU A O 1
ATOM 1312 N N . PRO A 1 175 ? -2.464 -9.733 19.351 1.00 85.25 175 PRO A N 1
ATOM 1313 C CA . PRO A 1 175 ? -3.008 -9.992 20.679 1.00 85.25 175 PRO A CA 1
ATOM 1314 C C . PRO A 1 175 ? -1.958 -9.690 21.758 1.00 85.25 175 PRO A C 1
ATOM 1316 O O . PRO A 1 175 ? -0.772 -9.958 21.586 1.00 85.25 175 PRO A O 1
ATOM 1319 N N . GLY A 1 176 ? -2.391 -9.115 22.883 1.00 84.75 176 GLY A N 1
ATOM 1320 C CA . GLY A 1 176 ? -1.479 -8.757 23.976 1.00 84.75 176 GLY A CA 1
ATOM 1321 C C . GLY A 1 176 ? -0.565 -7.562 23.679 1.00 84.75 176 GLY A C 1
ATOM 1322 O O . GLY A 1 176 ? 0.477 -7.436 24.318 1.00 84.75 176 GLY A O 1
ATOM 1323 N N . GLN A 1 177 ? -0.933 -6.686 22.733 1.00 85.44 177 GLN A N 1
ATOM 1324 C CA . GLN A 1 177 ? -0.167 -5.471 22.442 1.00 85.44 177 GLN A CA 1
ATOM 1325 C C . GLN A 1 177 ? 0.183 -4.687 23.724 1.00 85.44 177 GLN A C 1
ATOM 1327 O O . GLN A 1 177 ? -0.673 -4.410 24.565 1.00 85.44 177 GLN A O 1
ATOM 1332 N N . GLY A 1 178 ? 1.456 -4.306 23.864 1.00 85.62 178 GLY A N 1
ATOM 1333 C CA . GLY A 1 178 ? 1.951 -3.538 25.015 1.00 85.62 178 GLY A CA 1
ATOM 1334 C C . GLY A 1 178 ? 1.693 -2.028 24.923 1.00 85.62 178 GLY A C 1
ATOM 1335 O O . GLY A 1 178 ? 1.854 -1.310 25.907 1.00 85.62 178 GLY A O 1
ATOM 1336 N N . SER A 1 179 ? 1.284 -1.540 23.748 1.00 86.38 179 SER A N 1
ATOM 1337 C CA . SER A 1 179 ? 0.930 -0.138 23.503 1.00 86.38 179 SER A CA 1
ATOM 1338 C C . SER A 1 179 ? -0.585 0.057 23.514 1.00 86.38 179 SER A C 1
ATOM 1340 O O . SER A 1 179 ? -1.344 -0.854 23.186 1.00 86.38 179 SER A O 1
ATOM 1342 N N . ARG A 1 180 ? -1.045 1.273 23.834 1.00 82.62 180 ARG A N 1
ATOM 1343 C CA . ARG A 1 180 ? -2.469 1.642 23.726 1.00 82.62 180 ARG A CA 1
ATOM 1344 C C . ARG A 1 180 ? -2.955 1.658 22.276 1.00 82.62 180 ARG A C 1
ATOM 1346 O O . ARG A 1 180 ? -4.113 1.344 22.027 1.00 82.62 180 ARG A O 1
ATOM 1353 N N . THR A 1 181 ? -2.080 2.024 21.344 1.00 83.25 181 THR A N 1
ATOM 1354 C CA . THR A 1 181 ? -2.372 2.125 19.910 1.00 83.25 181 THR A CA 1
ATOM 1355 C C . THR A 1 181 ? -1.208 1.573 19.093 1.00 83.25 181 THR A C 1
ATOM 1357 O O . THR A 1 181 ? -0.050 1.667 19.507 1.00 83.25 181 THR A O 1
ATOM 1360 N N . ILE A 1 182 ? -1.526 1.002 17.933 1.00 85.38 182 ILE A N 1
ATOM 1361 C CA . ILE A 1 182 ? -0.552 0.576 16.921 1.00 85.38 182 ILE A CA 1
ATOM 1362 C C . ILE A 1 182 ? -0.733 1.505 15.725 1.00 85.38 182 ILE A C 1
ATOM 1364 O O . ILE A 1 182 ? -1.868 1.720 15.284 1.00 85.38 182 ILE A O 1
ATOM 1368 N N . ARG A 1 183 ? 0.356 2.086 15.216 1.00 89.75 183 ARG A N 1
ATOM 1369 C CA . ARG A 1 183 ? 0.266 2.957 14.038 1.00 89.75 183 ARG A CA 1
ATOM 1370 C C . ARG A 1 183 ? -0.037 2.123 12.798 1.00 89.75 183 ARG A C 1
ATOM 1372 O O . ARG A 1 183 ? 0.319 0.949 12.729 1.00 89.75 183 ARG A O 1
ATOM 1379 N N . THR A 1 184 ? -0.703 2.711 11.809 1.00 89.62 184 THR A N 1
ATOM 1380 C CA . THR A 1 184 ? -1.155 1.980 10.615 1.00 89.62 184 THR A CA 1
ATOM 1381 C C . THR A 1 184 ? 0.014 1.341 9.860 1.00 89.62 184 THR A C 1
ATOM 1383 O O . THR A 1 184 ? -0.096 0.203 9.416 1.00 89.62 184 THR A O 1
ATOM 1386 N N . GLU A 1 185 ? 1.153 2.026 9.771 1.00 89.50 185 GLU A N 1
ATOM 1387 C CA . GLU A 1 185 ? 2.371 1.516 9.143 1.00 89.50 185 GLU A CA 1
ATOM 1388 C C . GLU A 1 185 ? 2.980 0.318 9.889 1.00 89.50 185 GLU A C 1
ATOM 1390 O O . GLU A 1 185 ? 3.460 -0.615 9.252 1.00 89.50 185 GLU A O 1
ATOM 1395 N N . GLU A 1 186 ? 2.906 0.294 11.221 1.00 90.25 186 GLU A N 1
ATOM 1396 C CA . GLU A 1 186 ? 3.362 -0.833 12.048 1.00 90.25 186 GLU A CA 1
ATOM 1397 C C . GLU A 1 186 ? 2.395 -2.016 11.907 1.00 90.25 186 GLU A C 1
ATOM 1399 O O . GLU A 1 186 ? 2.809 -3.152 11.667 1.00 90.25 186 GLU A O 1
ATOM 1404 N N . ALA A 1 187 ? 1.090 -1.735 11.996 1.00 88.25 187 ALA A N 1
ATOM 1405 C CA . ALA A 1 187 ? 0.026 -2.723 11.855 1.00 88.25 187 ALA A CA 1
ATOM 1406 C C . ALA A 1 187 ? 0.054 -3.400 10.480 1.00 88.25 187 ALA A C 1
ATOM 1408 O O . ALA A 1 187 ? -0.185 -4.603 10.399 1.00 88.25 187 ALA A O 1
ATOM 1409 N N . MET A 1 188 ? 0.388 -2.656 9.419 1.00 89.44 188 MET A N 1
ATOM 1410 C CA . MET A 1 188 ? 0.563 -3.192 8.070 1.00 89.44 188 MET A CA 1
ATOM 1411 C C . MET A 1 188 ? 1.629 -4.288 8.041 1.00 89.44 188 MET A C 1
ATOM 1413 O O . MET A 1 188 ? 1.358 -5.385 7.560 1.00 89.44 188 MET A O 1
ATOM 1417 N N . PHE A 1 189 ? 2.820 -4.028 8.586 1.00 90.25 189 PHE A N 1
ATOM 1418 C CA . PHE A 1 189 ? 3.892 -5.024 8.595 1.00 90.25 189 PHE A CA 1
ATOM 1419 C C . PHE A 1 189 ? 3.550 -6.235 9.462 1.00 90.25 189 PHE A C 1
ATOM 1421 O O . PHE A 1 189 ? 3.729 -7.369 9.017 1.00 90.25 189 PHE A O 1
ATOM 1428 N N . ILE A 1 190 ? 3.009 -6.016 10.664 1.00 89.12 190 ILE A N 1
ATOM 1429 C CA . ILE A 1 190 ? 2.604 -7.103 11.566 1.00 89.12 190 ILE A CA 1
ATOM 1430 C C . ILE A 1 190 ? 1.530 -7.972 10.903 1.00 89.12 190 ILE A C 1
ATOM 1432 O O . ILE A 1 190 ? 1.667 -9.191 10.844 1.00 89.12 190 ILE A O 1
ATOM 1436 N N . GLY A 1 191 ? 0.487 -7.342 10.359 1.00 87.81 191 GLY A N 1
ATOM 1437 C CA . GLY A 1 191 ? -0.629 -8.026 9.716 1.00 87.81 191 GLY A CA 1
ATOM 1438 C C . GLY A 1 191 ? -0.206 -8.817 8.484 1.00 87.81 191 GLY A C 1
ATOM 1439 O O . GLY A 1 191 ? -0.553 -9.987 8.374 1.00 87.81 191 GLY A O 1
ATOM 1440 N N . LEU A 1 192 ? 0.583 -8.224 7.583 1.00 87.56 192 LEU A N 1
ATOM 1441 C CA . LEU A 1 192 ? 1.064 -8.926 6.387 1.00 87.56 192 LEU A CA 1
ATOM 1442 C C . LEU A 1 192 ? 2.002 -10.089 6.732 1.00 87.56 192 LEU A C 1
ATOM 1444 O O . LEU A 1 192 ? 1.939 -11.123 6.075 1.00 87.56 192 LEU A O 1
ATOM 1448 N N . THR A 1 193 ? 2.815 -9.954 7.783 1.00 87.44 193 THR A N 1
ATOM 1449 C CA . THR A 1 193 ? 3.676 -11.046 8.265 1.00 87.44 193 THR A CA 1
ATOM 1450 C C . THR A 1 193 ? 2.838 -12.177 8.857 1.00 87.44 193 THR A C 1
ATOM 1452 O O . THR A 1 193 ? 3.033 -13.338 8.510 1.00 87.44 193 THR A O 1
ATOM 1455 N N . ALA A 1 194 ? 1.854 -11.850 9.700 1.00 84.25 194 ALA A N 1
ATOM 1456 C CA . ALA A 1 194 ? 0.957 -12.832 10.307 1.00 84.25 194 ALA A CA 1
ATOM 1457 C C . ALA A 1 194 ? 0.105 -13.579 9.265 1.00 84.25 194 ALA A C 1
ATOM 1459 O O . ALA A 1 194 ? -0.163 -14.768 9.418 1.00 84.25 194 ALA A O 1
ATOM 1460 N N . LEU A 1 195 ? -0.297 -12.896 8.188 1.00 83.19 195 LEU A N 1
ATOM 1461 C CA . LEU A 1 195 ? -1.044 -13.484 7.074 1.00 83.19 195 LEU A CA 1
ATOM 1462 C C . LEU A 1 195 ? -0.149 -14.236 6.073 1.00 83.19 195 LEU A C 1
ATOM 1464 O O . LEU A 1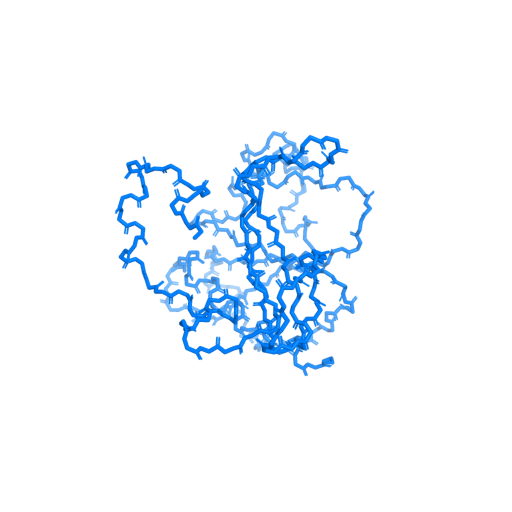 195 ? -0.678 -14.925 5.204 1.00 83.19 195 LEU A O 1
ATOM 1468 N N . GLY A 1 196 ? 1.182 -14.145 6.187 1.00 81.75 196 GLY A N 1
ATOM 1469 C CA . GLY A 1 196 ? 2.131 -14.771 5.258 1.00 81.75 196 GLY A CA 1
ATOM 1470 C C . GLY A 1 196 ? 1.925 -16.280 5.097 1.00 81.75 196 GLY A C 1
ATOM 1471 O O . GLY A 1 196 ? 1.915 -16.784 3.975 1.00 81.75 196 GLY A O 1
ATOM 1472 N N . GLY A 1 197 ? 1.627 -16.987 6.194 1.00 77.12 197 GLY A N 1
ATOM 1473 C CA . GLY A 1 197 ? 1.385 -18.437 6.182 1.00 77.12 197 GLY A CA 1
ATOM 1474 C C . GLY A 1 197 ? 0.180 -18.887 5.339 1.00 77.12 197 GLY A C 1
ATOM 1475 O O . GLY A 1 197 ? 0.091 -20.058 4.964 1.00 77.12 197 GLY A O 1
ATOM 1476 N N . LEU A 1 198 ? -0.730 -17.972 4.979 1.00 75.00 198 LEU A N 1
ATOM 1477 C CA . LEU A 1 198 ? -1.840 -18.266 4.063 1.00 75.00 198 LEU A CA 1
ATOM 1478 C C . LEU A 1 198 ? -1.376 -18.479 2.621 1.00 75.00 198 LEU A C 1
ATOM 1480 O O . LEU A 1 198 ? -2.062 -19.140 1.853 1.00 75.00 198 LEU A O 1
ATOM 1484 N N . PHE A 1 199 ? -0.232 -17.909 2.245 1.00 72.06 199 PHE A N 1
ATOM 1485 C CA . PHE A 1 199 ? 0.278 -17.957 0.875 1.00 72.06 199 PHE A CA 1
ATOM 1486 C C . PHE A 1 199 ? 1.325 -19.054 0.659 1.00 72.06 199 PHE A C 1
ATOM 1488 O O . PHE A 1 199 ? 1.599 -19.418 -0.487 1.00 72.06 199 PHE A O 1
ATOM 1495 N N . GLU A 1 200 ? 1.901 -19.575 1.745 1.00 65.88 200 GLU A N 1
ATOM 1496 C CA . GLU A 1 200 ? 2.886 -20.665 1.735 1.00 65.88 200 GLU A CA 1
ATOM 1497 C C . GLU A 1 200 ? 2.235 -22.057 1.724 1.00 65.88 200 GLU A C 1
ATOM 1499 O O . GLU A 1 200 ? 2.866 -23.031 1.327 1.00 65.88 200 GLU A O 1
ATOM 1504 N N . SER A 1 201 ? 0.964 -22.153 2.123 1.00 51.91 201 SER A N 1
ATOM 1505 C CA . SER A 1 201 ? 0.205 -23.407 2.226 1.00 51.91 201 SER A CA 1
ATOM 1506 C C . SER A 1 201 ? -0.582 -23.786 0.956 1.00 51.91 201 SER A C 1
ATOM 1508 O O . SER A 1 201 ? -1.400 -24.703 1.002 1.00 51.91 201 SER A O 1
ATOM 1510 N N . SER A 1 202 ? -0.334 -23.110 -0.177 1.00 47.31 202 SER A N 1
ATOM 1511 C CA . SER A 1 202 ? -0.958 -23.369 -1.495 1.00 47.31 202 SER A CA 1
ATOM 1512 C C . SER A 1 202 ? 0.040 -23.734 -2.584 1.00 47.31 202 SER A C 1
ATOM 1514 O O . SER A 1 202 ? 1.024 -22.975 -2.759 1.00 47.31 202 SER A O 1
#

pLDDT: mean 71.94, std 18.6, range [30.12, 90.25]

Secondary structure (DSSP, 8-state):
-HHHHS---GGGTTGGGSPP---TTS--TT---SEEEEE---PPTTS---TT-EEEEE-SSTT-SSPEEE-SS--S-TT----PPP----S-PPPPS----EEEEE--S---TTS-----S-----PPP-S-EEEEE-BTTHHHHHHHTSTTHHHHHHTT--GGGGSSEEE-SSTT-SSS---HHHHHHHHHHHTTHHHH--

Organism: NCBI:txid1442378

InterPro domains:
  IPR003750 Putative RNA methyltransferase C9orf114-like [PF02598] (1-195)
  IPR003750 Putative RNA methyltransferase C9orf114-like [PTHR12150] (125-196)
  IPR029026 tRNA (guanine-N1-)-methyltransferase, N-terminal [G3DSA:3.40.1280.10] (1-197)
  IPR029028 Alpha/beta knot methyltransferases [SSF75217] (126-195)

Foldseek 3Di:
DCVLQDPDDPVCVCVVVPPDDPAPQPDDPPDDDQKHKDFACDDDPPDDDDHRDIWIWGDPDPPRPDTDTDDQPDPDPPPHDSDDDDDDDDLDDQDDDDDPEQEEEEDQADDPPPPDDPDDLPPCPPPDDHPHYHYDYQAQHTSQVSLCPDPVSVVVVVVPDDPCVSGPHYDHLDPPDPDNGDGRVRSVVSNCVSCVVVVVVD